Protein AF-A0A8C7Y0L8-F1 (afdb_monomer)

pLDDT: mean 81.18, std 20.24, range [29.64, 98.25]

Foldseek 3Di:
DDDPPLVVVLVVCVVVVVVVVVVVPPDDDPDDPVNVVVCLVPVVPPPPPVNSVVSVVSQVPVCPDHPVNVVVQVVLQVVQLVVVVVVCVVVVWAWDAPVVVVVVPDPADARIATPFWKDFPNATAGGEHERQAEADPVVLVVCVVPHDVVCCVPGNAHEYAHCCYYDPVSQPCVVVRYGYHNDDGPPIGTPDPPPPPPDPDDDDDDD

Structure (mmCIF, N/CA/C/O backbone):
data_AF-A0A8C7Y0L8-F1
#
_entry.id   AF-A0A8C7Y0L8-F1
#
loop_
_atom_site.group_PDB
_atom_site.id
_atom_site.type_symbol
_atom_site.label_atom_id
_atom_site.label_alt_id
_atom_site.label_comp_id
_atom_site.label_asym_id
_atom_site.label_entity_id
_atom_site.label_seq_id
_atom_site.pdbx_PDB_ins_code
_atom_site.Cartn_x
_atom_site.Cartn_y
_atom_site.Cartn_z
_atom_site.occupancy
_atom_site.B_iso_or_equiv
_atom_site.auth_seq_id
_atom_site.auth_comp_id
_atom_site.auth_asym_id
_atom_site.auth_atom_id
_atom_site.pdbx_PDB_model_num
ATOM 1 N N . MET A 1 1 ? -6.341 1.779 -17.890 1.00 29.64 1 MET A N 1
ATOM 2 C CA . MET A 1 1 ? -5.668 1.509 -19.181 1.00 29.64 1 MET A CA 1
ATOM 3 C C . MET A 1 1 ? -4.510 0.559 -18.917 1.00 29.64 1 MET A C 1
ATOM 5 O O . MET A 1 1 ? -3.628 0.921 -18.153 1.00 29.64 1 MET A O 1
ATOM 9 N N . ARG A 1 2 ? -4.530 -0.669 -19.454 1.00 33.09 2 ARG A N 1
ATOM 10 C CA . ARG A 1 2 ? -3.357 -1.556 -19.390 1.00 33.09 2 ARG A CA 1
ATOM 11 C C . ARG A 1 2 ? -2.312 -1.002 -20.349 1.00 33.09 2 ARG A C 1
ATOM 13 O O . ARG A 1 2 ? -2.554 -1.013 -21.552 1.00 33.09 2 ARG A O 1
ATOM 20 N N . CYS A 1 3 ? -1.173 -0.549 -19.846 1.00 36.25 3 CYS A N 1
ATOM 21 C CA . CYS A 1 3 ? 0.006 -0.452 -20.692 1.00 36.25 3 CYS A CA 1
ATOM 22 C C . CYS A 1 3 ? 0.527 -1.881 -20.892 1.00 36.25 3 CYS A C 1
ATOM 24 O O . CYS A 1 3 ? 0.788 -2.572 -19.903 1.00 36.25 3 CYS A O 1
ATOM 26 N N . PRO A 1 4 ? 0.621 -2.376 -22.137 1.00 39.81 4 PRO A N 1
ATOM 27 C CA . PRO A 1 4 ? 1.301 -3.631 -22.413 1.00 39.81 4 PRO A CA 1
ATOM 28 C C . PRO A 1 4 ? 2.712 -3.557 -21.831 1.00 39.81 4 PRO A C 1
ATOM 30 O O . PRO A 1 4 ? 3.354 -2.516 -21.926 1.00 39.81 4 PRO A O 1
ATOM 33 N N . ASN A 1 5 ? 3.169 -4.650 -21.225 1.00 43.53 5 ASN A N 1
ATOM 34 C CA . ASN A 1 5 ? 4.454 -4.773 -20.540 1.00 43.53 5 ASN A CA 1
ATOM 35 C C . ASN A 1 5 ? 5.625 -4.382 -21.476 1.00 43.53 5 ASN A C 1
ATOM 37 O O . ASN A 1 5 ? 6.169 -5.219 -22.199 1.00 43.53 5 ASN A O 1
ATOM 41 N N . SER A 1 6 ? 5.985 -3.094 -21.490 1.00 45.84 6 SER A N 1
ATOM 42 C CA . SER A 1 6 ? 7.044 -2.483 -22.309 1.00 45.84 6 SER A CA 1
ATOM 43 C C . SER A 1 6 ? 8.377 -3.187 -22.078 1.00 45.84 6 SER A C 1
ATOM 45 O O . SER A 1 6 ? 9.089 -3.500 -23.030 1.00 45.84 6 SER A O 1
ATOM 47 N N . ARG A 1 7 ? 8.668 -3.536 -20.819 1.00 46.69 7 ARG A N 1
ATOM 48 C CA . ARG A 1 7 ? 9.880 -4.255 -20.405 1.00 46.69 7 ARG A CA 1
ATOM 49 C C . ARG A 1 7 ? 9.989 -5.651 -21.024 1.00 46.69 7 ARG A C 1
ATOM 51 O O . ARG A 1 7 ? 11.066 -6.014 -21.484 1.00 46.69 7 ARG A O 1
ATOM 58 N N . GLY A 1 8 ? 8.886 -6.400 -21.125 1.00 47.69 8 GLY A N 1
ATOM 59 C CA . GLY A 1 8 ? 8.875 -7.727 -21.761 1.00 47.69 8 GLY A CA 1
ATOM 60 C C . GLY A 1 8 ? 9.218 -7.679 -23.255 1.00 47.69 8 GLY A C 1
ATOM 61 O O . GLY A 1 8 ? 9.974 -8.516 -23.749 1.00 47.69 8 GLY A O 1
ATOM 62 N N . ASN A 1 9 ? 8.738 -6.647 -23.958 1.00 48.41 9 ASN A N 1
ATOM 63 C CA . ASN 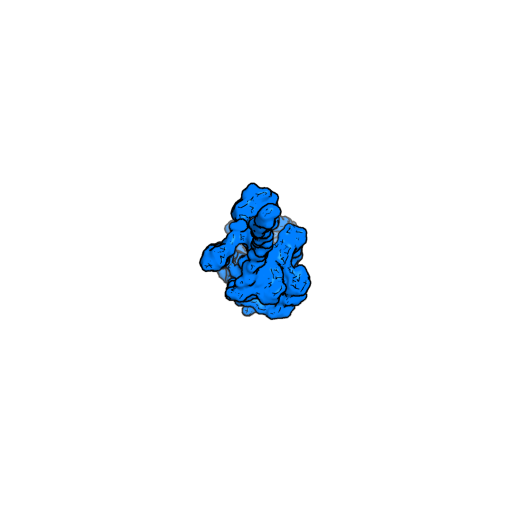A 1 9 ? 9.081 -6.419 -25.362 1.00 48.41 9 ASN A CA 1
ATOM 64 C C . ASN A 1 9 ? 10.515 -5.907 -25.541 1.00 48.41 9 ASN A C 1
ATOM 66 O O . ASN A 1 9 ? 11.166 -6.315 -26.496 1.00 48.41 9 ASN A O 1
ATOM 70 N N . ILE A 1 10 ? 11.036 -5.082 -24.625 1.00 51.75 10 ILE A N 1
ATOM 71 C CA . ILE A 1 10 ? 12.418 -4.575 -24.677 1.00 51.75 10 ILE A CA 1
ATOM 72 C C . ILE A 1 10 ? 13.430 -5.696 -24.428 1.00 51.75 10 ILE A C 1
ATOM 74 O O . ILE A 1 10 ? 14.414 -5.773 -25.154 1.00 51.75 10 ILE A O 1
ATOM 78 N N . THR A 1 11 ? 13.200 -6.602 -23.471 1.00 50.41 11 THR A N 1
ATOM 79 C CA . THR A 1 11 ? 14.100 -7.745 -23.234 1.00 50.41 11 THR A CA 1
ATOM 80 C C . THR A 1 11 ? 14.106 -8.715 -24.417 1.00 50.41 11 THR A C 1
ATOM 82 O O . THR A 1 11 ? 15.175 -9.174 -24.818 1.00 50.41 11 THR A O 1
ATOM 85 N N . LEU A 1 12 ? 12.944 -8.975 -25.030 1.00 48.66 12 LEU A N 1
ATOM 86 C CA . LEU A 1 12 ? 12.848 -9.807 -26.232 1.00 48.66 12 LEU A CA 1
ATOM 87 C C . LEU A 1 12 ? 13.498 -9.128 -27.452 1.00 48.66 12 LEU A C 1
ATOM 89 O O . LEU A 1 12 ? 14.214 -9.789 -28.199 1.00 48.66 12 LEU A O 1
ATOM 93 N N . PHE A 1 13 ? 13.334 -7.808 -27.618 1.00 51.97 13 PHE A N 1
ATOM 94 C CA . PHE A 1 13 ? 14.021 -7.032 -28.659 1.00 51.97 13 PHE A CA 1
ATOM 95 C C . PHE A 1 13 ? 15.533 -6.974 -28.439 1.00 51.97 13 PHE A C 1
ATOM 97 O O . PHE A 1 13 ? 16.289 -7.084 -29.397 1.00 51.97 13 PHE A O 1
ATOM 104 N N . LEU A 1 14 ? 15.985 -6.817 -27.195 1.00 52.06 14 LEU A N 1
ATOM 105 C CA . LEU A 1 14 ? 17.398 -6.763 -26.834 1.00 52.06 14 LEU A CA 1
ATOM 106 C C . LEU A 1 14 ? 18.073 -8.111 -27.092 1.00 52.06 14 LEU A C 1
ATOM 108 O O . LEU A 1 14 ? 19.112 -8.155 -27.746 1.00 52.06 14 LEU A O 1
ATOM 112 N N . HIS A 1 15 ? 17.439 -9.204 -26.661 1.00 52.12 15 HIS A N 1
ATOM 113 C CA . HIS A 1 15 ? 17.919 -10.562 -26.896 1.00 52.12 15 HIS A CA 1
ATOM 114 C C . HIS A 1 15 ? 17.946 -10.894 -28.393 1.00 52.12 15 HIS A C 1
ATOM 116 O O . HIS A 1 15 ? 18.967 -11.337 -28.904 1.00 52.12 15 HIS A O 1
ATOM 122 N N . CYS A 1 16 ? 16.868 -10.601 -29.130 1.00 46.69 16 CYS A N 1
ATOM 123 C CA . CYS A 1 16 ? 16.781 -10.896 -30.561 1.00 46.69 16 CYS A CA 1
ATOM 124 C C . CYS A 1 16 ? 17.752 -10.036 -31.393 1.00 46.69 16 CYS A C 1
ATOM 126 O O . CYS A 1 16 ? 18.401 -10.541 -32.306 1.00 46.69 16 CYS A O 1
ATOM 128 N N . ARG A 1 17 ? 17.932 -8.751 -31.053 1.00 51.16 17 ARG A N 1
ATOM 129 C CA . ARG A 1 17 ? 18.806 -7.847 -31.814 1.00 51.16 17 ARG A CA 1
ATOM 130 C C . ARG A 1 17 ? 20.291 -8.040 -31.503 1.00 51.16 17 ARG A C 1
ATOM 132 O O . ARG A 1 17 ? 21.071 -7.949 -32.442 1.00 51.16 17 ARG A O 1
ATOM 139 N N . LEU A 1 18 ? 20.673 -8.372 -30.263 1.00 51.03 18 LEU A N 1
ATOM 140 C CA . LEU A 1 18 ? 22.048 -8.787 -29.926 1.00 51.03 18 LEU A CA 1
ATOM 141 C C . LEU A 1 18 ? 22.421 -10.112 -30.614 1.00 51.03 18 LEU A C 1
ATOM 143 O O . LEU A 1 18 ? 23.529 -10.247 -31.127 1.00 51.03 18 LEU A O 1
ATOM 147 N N . HIS A 1 19 ? 21.477 -11.055 -30.718 1.00 50.25 19 HIS A N 1
ATOM 148 C CA . HIS A 1 19 ? 21.680 -12.297 -31.472 1.00 50.25 19 HIS A CA 1
ATOM 149 C C . HIS A 1 19 ? 21.818 -12.037 -32.987 1.00 50.25 19 HIS A C 1
ATOM 151 O O . HIS A 1 19 ? 22.642 -12.655 -33.662 1.00 50.25 19 HIS A O 1
ATOM 157 N N . CYS A 1 20 ? 21.055 -11.084 -33.541 1.00 40.75 20 CYS A N 1
ATOM 158 C CA . CYS A 1 20 ? 21.140 -10.713 -34.958 1.00 40.75 20 CYS A CA 1
ATOM 159 C C . CYS A 1 20 ? 22.358 -9.839 -35.314 1.00 40.75 20 CYS A C 1
ATOM 161 O O . CYS A 1 20 ? 22.819 -9.900 -36.455 1.00 40.75 20 CYS A O 1
ATOM 163 N N . THR A 1 21 ? 22.900 -9.034 -34.391 1.00 45.53 21 THR A N 1
ATOM 164 C CA . THR A 1 21 ? 24.167 -8.313 -34.613 1.00 45.53 21 THR A CA 1
ATOM 165 C C . THR A 1 21 ? 25.379 -9.235 -34.462 1.00 45.53 21 THR A C 1
ATOM 167 O O . THR A 1 21 ? 26.317 -9.102 -35.248 1.00 45.53 21 THR A O 1
ATOM 170 N N . GLY A 1 22 ? 25.322 -10.242 -33.579 1.00 41.66 22 GLY A N 1
ATOM 171 C CA . GLY A 1 22 ? 26.310 -11.332 -33.515 1.00 41.66 22 GLY A CA 1
ATOM 172 C C . GLY A 1 22 ? 26.405 -12.147 -34.814 1.00 41.66 22 GLY A C 1
ATOM 173 O O . GLY A 1 22 ? 27.497 -12.496 -35.259 1.00 41.66 22 GLY A O 1
ATOM 174 N N . ALA A 1 23 ? 25.285 -12.337 -35.521 1.00 39.06 23 ALA A N 1
ATOM 175 C CA . ALA A 1 23 ? 25.250 -13.050 -36.802 1.00 39.06 23 ALA A CA 1
ATOM 176 C C . ALA A 1 23 ? 25.959 -12.325 -37.972 1.00 39.06 23 ALA A C 1
ATOM 178 O O . ALA A 1 23 ? 26.179 -12.936 -39.016 1.00 39.06 23 ALA A O 1
ATOM 179 N N . ARG A 1 24 ? 26.348 -11.046 -37.828 1.00 39.12 24 ARG A N 1
ATOM 180 C CA . ARG A 1 24 ? 27.186 -10.336 -38.821 1.00 39.12 24 ARG A CA 1
ATOM 181 C C . ARG A 1 24 ? 28.681 -10.353 -38.493 1.00 39.12 24 ARG A C 1
ATOM 183 O O . ARG A 1 24 ? 29.470 -9.903 -39.318 1.00 39.12 24 ARG A O 1
ATOM 190 N N . TYR A 1 25 ? 29.068 -10.866 -37.324 1.00 41.34 25 TYR A N 1
ATOM 191 C CA . TYR A 1 25 ? 30.448 -10.857 -36.831 1.00 41.34 25 TYR A CA 1
ATOM 192 C C . TYR A 1 25 ? 30.845 -12.187 -36.164 1.00 41.34 25 TYR A C 1
ATOM 194 O O . TYR A 1 25 ? 31.608 -12.200 -35.211 1.00 41.34 25 TYR A O 1
ATOM 202 N N . GLY A 1 26 ? 30.342 -13.321 -36.662 1.00 36.75 26 GLY A N 1
ATOM 203 C CA . GLY A 1 26 ? 30.987 -14.633 -36.503 1.00 36.75 26 GLY A CA 1
ATOM 204 C C . GLY A 1 26 ? 31.350 -15.114 -35.088 1.00 36.75 26 GLY A C 1
ATOM 205 O O . GLY A 1 26 ? 32.278 -15.911 -34.975 1.00 36.75 26 GLY A O 1
ATOM 206 N N . SER A 1 27 ? 30.672 -14.682 -34.020 1.00 36.06 27 SER A N 1
ATOM 207 C CA . SER A 1 27 ? 30.851 -15.274 -32.688 1.00 36.06 27 SER A CA 1
ATOM 208 C C . SER A 1 27 ? 29.536 -15.348 -31.905 1.00 36.06 27 SER A C 1
ATOM 210 O O . SER A 1 27 ? 28.837 -14.354 -31.710 1.00 36.06 27 SER A O 1
ATOM 212 N N . GLU A 1 28 ? 29.182 -16.559 -31.468 1.00 41.00 28 GLU A N 1
ATOM 213 C CA . GLU A 1 28 ? 28.149 -16.793 -30.456 1.00 41.00 28 GLU A CA 1
ATOM 214 C C . GLU A 1 28 ? 28.677 -16.280 -29.112 1.00 41.00 28 GLU A C 1
ATOM 216 O O . GLU A 1 28 ? 29.484 -16.937 -28.457 1.00 41.00 28 GLU A O 1
ATOM 221 N N . TYR A 1 29 ? 28.267 -15.078 -28.710 1.00 47.69 29 TYR A N 1
ATOM 222 C CA . TYR A 1 29 ? 28.567 -14.543 -27.384 1.00 47.69 29 TYR A CA 1
ATOM 223 C C . TYR A 1 29 ? 27.296 -14.614 -26.531 1.00 47.69 29 TYR A C 1
ATOM 225 O O . TYR A 1 29 ? 26.419 -13.755 -26.634 1.00 47.69 29 TYR A O 1
ATOM 233 N N . GLU A 1 30 ? 27.173 -15.649 -25.693 1.00 56.19 30 GLU A N 1
ATOM 234 C CA . GLU A 1 30 ? 26.147 -15.682 -24.646 1.00 56.19 30 GLU A CA 1
ATOM 235 C C . GLU A 1 30 ? 26.441 -14.569 -23.629 1.00 56.19 30 GLU A C 1
ATOM 237 O O . GLU A 1 30 ? 27.341 -14.664 -22.792 1.00 56.19 30 GLU A O 1
ATOM 242 N N . VAL A 1 31 ? 25.686 -13.472 -23.704 1.00 66.06 31 VAL A N 1
ATOM 243 C CA . VAL A 1 31 ? 25.788 -12.385 -22.726 1.00 66.06 31 VAL A CA 1
ATOM 244 C C . VAL A 1 31 ? 25.092 -12.820 -21.438 1.00 66.06 31 VAL A C 1
ATOM 246 O O . VAL A 1 31 ? 23.893 -13.099 -21.418 1.00 66.06 31 VAL A O 1
ATOM 249 N N . SER A 1 32 ? 25.838 -12.861 -20.335 1.00 79.00 32 SER A N 1
ATOM 250 C CA . SER A 1 32 ? 25.299 -13.282 -19.042 1.00 79.00 32 SER A CA 1
ATOM 251 C C . SER A 1 32 ? 24.239 -12.303 -18.504 1.00 79.00 32 SER A C 1
ATOM 253 O O . SER A 1 32 ? 24.303 -11.089 -18.721 1.00 79.00 32 SER A O 1
ATOM 255 N N . LYS A 1 33 ? 23.261 -12.817 -17.740 1.00 75.69 33 LYS A N 1
ATOM 256 C CA . LYS A 1 33 ? 22.182 -12.010 -17.125 1.00 75.69 33 LYS A CA 1
ATOM 257 C C . LYS A 1 33 ? 22.681 -10.784 -16.333 1.00 75.69 33 LYS A C 1
ATOM 259 O O . LYS A 1 33 ? 22.061 -9.728 -16.459 1.00 75.69 33 LYS A O 1
ATOM 264 N N . PRO A 1 34 ? 23.767 -10.861 -15.536 1.00 84.19 34 PRO A N 1
ATOM 265 C CA . PRO A 1 34 ? 24.294 -9.691 -14.830 1.00 84.19 34 PRO A CA 1
ATOM 266 C C . PRO A 1 34 ? 24.795 -8.596 -15.776 1.00 84.19 34 PRO A C 1
ATOM 268 O O . PRO A 1 34 ? 24.532 -7.419 -15.538 1.00 84.19 34 PRO A O 1
ATOM 271 N N . VAL A 1 35 ? 25.463 -8.980 -16.868 1.00 80.31 35 VAL A N 1
ATOM 272 C CA . VAL A 1 35 ? 25.965 -8.041 -17.880 1.00 80.31 35 VAL A CA 1
ATOM 273 C C . VAL A 1 35 ? 24.799 -7.362 -18.596 1.00 80.31 35 VAL A C 1
ATOM 275 O O . VAL A 1 35 ? 24.794 -6.140 -18.729 1.00 80.31 35 VAL A O 1
ATOM 278 N N . LEU A 1 36 ? 23.758 -8.122 -18.952 1.00 78.81 36 LEU A N 1
ATOM 279 C CA . LEU A 1 36 ? 22.525 -7.567 -19.522 1.00 78.81 36 LEU A CA 1
ATOM 280 C C . LEU A 1 36 ? 21.848 -6.570 -18.573 1.00 78.81 36 LEU A C 1
ATOM 282 O O . LEU A 1 36 ? 21.473 -5.479 -18.994 1.00 78.81 36 LEU A O 1
ATOM 286 N N . ASN A 1 37 ? 21.731 -6.901 -17.285 1.00 79.94 37 ASN A N 1
ATOM 287 C CA . ASN A 1 37 ? 21.166 -5.988 -16.291 1.00 79.94 37 ASN A CA 1
ATOM 288 C C . ASN A 1 37 ? 21.998 -4.708 -16.137 1.00 79.94 37 ASN A C 1
ATOM 290 O O . ASN A 1 37 ? 21.427 -3.637 -15.945 1.00 79.94 37 ASN A O 1
ATOM 294 N N . SER A 1 38 ? 23.327 -4.801 -16.235 1.00 84.50 38 SER A N 1
ATOM 295 C CA . SER A 1 38 ? 24.206 -3.628 -16.223 1.00 84.50 38 SER A CA 1
ATOM 296 C C . SER A 1 38 ? 23.977 -2.736 -17.444 1.00 84.50 38 SER A C 1
ATOM 298 O O . SER A 1 38 ? 23.822 -1.533 -17.284 1.00 84.50 38 SER A O 1
ATOM 300 N N . MET A 1 39 ? 23.887 -3.315 -18.645 1.00 83.69 39 MET A N 1
ATOM 301 C CA . MET A 1 39 ? 23.616 -2.582 -19.892 1.00 83.69 39 MET A CA 1
ATOM 302 C C . MET A 1 39 ? 22.209 -1.966 -19.939 1.00 83.69 39 MET A C 1
ATOM 304 O O . MET A 1 39 ? 22.008 -0.917 -20.538 1.00 83.69 39 MET A O 1
ATOM 308 N N . LEU A 1 40 ? 21.216 -2.599 -19.309 1.00 81.44 40 LEU A N 1
ATOM 309 C CA . LEU A 1 40 ? 19.869 -2.032 -19.176 1.00 81.44 40 LEU A CA 1
ATOM 310 C C . LEU A 1 40 ? 19.834 -0.840 -18.211 1.00 81.44 40 LEU A C 1
ATOM 312 O O . LEU A 1 40 ? 19.075 0.101 -18.433 1.00 81.44 40 LEU A O 1
ATOM 316 N N . LYS A 1 41 ? 20.643 -0.886 -17.144 1.00 83.44 41 LYS A N 1
ATOM 317 C CA . LYS A 1 41 ? 20.799 0.226 -16.195 1.00 83.44 41 LYS A CA 1
ATOM 318 C C . LYS A 1 41 ? 21.593 1.381 -16.799 1.00 83.44 41 LYS A C 1
ATOM 320 O O . LYS A 1 41 ? 21.237 2.532 -16.577 1.00 83.44 41 LYS A O 1
ATOM 325 N N . ASP A 1 42 ? 22.632 1.064 -17.563 1.00 87.06 42 ASP A N 1
ATOM 326 C CA . ASP A 1 42 ? 23.468 2.027 -18.268 1.00 87.06 42 ASP A CA 1
ATOM 327 C C . ASP A 1 42 ? 23.575 1.659 -19.760 1.00 87.06 42 ASP A C 1
ATOM 329 O O . ASP A 1 42 ? 24.468 0.901 -20.162 1.00 87.06 42 ASP A O 1
ATOM 333 N N . PRO A 1 43 ? 22.674 2.204 -20.604 1.00 87.19 43 PRO A N 1
ATOM 334 C CA . PRO A 1 43 ? 22.680 1.950 -22.042 1.00 87.19 43 PRO A CA 1
ATOM 335 C C . PRO A 1 43 ? 23.959 2.399 -22.759 1.00 87.19 43 PRO A C 1
ATOM 337 O O . PRO A 1 43 ? 24.179 1.969 -23.889 1.00 87.19 43 PRO A O 1
ATOM 340 N N . SER A 1 44 ? 24.812 3.231 -22.142 1.00 88.19 44 SER A N 1
ATOM 341 C CA . SER A 1 44 ? 26.090 3.645 -22.743 1.00 88.19 44 SER A CA 1
ATOM 342 C C . SER A 1 44 ? 27.086 2.488 -22.885 1.00 88.19 44 SER A C 1
ATOM 344 O O . SER A 1 44 ? 27.975 2.536 -23.734 1.00 88.19 44 SER A O 1
ATOM 346 N N . LEU A 1 45 ? 26.893 1.411 -22.116 1.00 88.06 45 LEU A N 1
ATOM 347 C CA . LEU A 1 45 ? 27.704 0.194 -22.161 1.00 88.06 45 LEU A CA 1
ATOM 348 C C . LEU A 1 45 ? 27.412 -0.685 -23.389 1.00 88.06 45 LEU A C 1
ATOM 350 O O . LEU A 1 45 ? 28.085 -1.695 -23.596 1.00 88.06 45 LEU A O 1
ATOM 354 N N . ILE A 1 46 ? 26.396 -0.347 -24.189 1.00 86.94 46 ILE A N 1
ATOM 355 C CA . ILE A 1 46 ? 25.971 -1.130 -25.352 1.00 86.94 46 ILE A CA 1
ATOM 356 C C . ILE A 1 46 ? 26.771 -0.686 -26.587 1.00 86.94 46 ILE A C 1
ATOM 358 O O . ILE A 1 46 ? 26.640 0.465 -27.005 1.00 86.94 46 ILE A O 1
ATOM 362 N N . PRO A 1 47 ? 27.543 -1.586 -27.231 1.00 85.12 47 PRO A N 1
ATOM 363 C CA . PRO A 1 47 ? 28.366 -1.222 -28.389 1.00 85.12 47 PRO A CA 1
ATOM 364 C C . PRO A 1 47 ? 27.562 -0.730 -29.603 1.00 85.12 47 PRO A C 1
ATOM 366 O O . PRO A 1 47 ? 28.009 0.148 -30.341 1.00 85.12 47 PRO A O 1
ATOM 369 N N . ASP A 1 48 ? 26.369 -1.289 -29.825 1.00 86.19 48 ASP A N 1
ATOM 370 C CA . ASP A 1 48 ? 25.453 -0.831 -30.872 1.00 86.19 48 ASP A CA 1
ATOM 371 C C . ASP A 1 48 ? 24.782 0.481 -30.439 1.00 86.19 48 ASP A C 1
ATOM 373 O O . ASP A 1 48 ? 23.836 0.485 -29.651 1.00 86.19 48 ASP A O 1
ATOM 377 N N . GLN A 1 49 ? 25.248 1.601 -30.997 1.00 86.19 49 GLN A N 1
ATOM 378 C CA . GLN A 1 49 ? 24.740 2.939 -30.674 1.00 86.19 49 GLN A CA 1
ATOM 379 C C . GLN A 1 49 ? 23.250 3.126 -30.999 1.00 86.19 49 GLN A C 1
ATOM 381 O O . GLN A 1 49 ? 22.556 3.879 -30.312 1.00 86.19 49 GLN A O 1
ATOM 386 N N . VAL A 1 50 ? 22.730 2.451 -32.031 1.00 86.25 50 VAL A N 1
ATOM 387 C CA . VAL A 1 50 ? 21.303 2.525 -32.382 1.00 86.25 50 VAL A CA 1
ATOM 388 C C . VAL A 1 50 ? 20.482 1.803 -31.319 1.00 86.25 50 VAL A C 1
ATOM 390 O O . VAL A 1 50 ? 19.432 2.290 -30.899 1.00 86.25 50 VAL A O 1
ATOM 393 N N . LEU A 1 51 ? 20.962 0.649 -30.860 1.00 83.25 51 LEU A N 1
ATOM 394 C CA . LEU A 1 51 ? 20.334 -0.111 -29.786 1.00 83.25 51 LEU A CA 1
ATOM 395 C C . LEU A 1 51 ? 20.422 0.614 -28.439 1.00 83.25 51 LEU A C 1
ATOM 397 O O . LEU A 1 51 ? 19.399 0.735 -27.767 1.00 83.25 51 LEU A O 1
ATOM 401 N N . ALA A 1 52 ? 21.588 1.161 -28.092 1.00 86.88 52 ALA A N 1
ATOM 402 C CA . ALA A 1 52 ? 21.798 1.993 -26.909 1.00 86.88 52 ALA A CA 1
ATOM 403 C C . ALA A 1 52 ? 20.789 3.149 -26.856 1.00 86.88 52 ALA A C 1
ATOM 405 O O . ALA A 1 52 ? 20.080 3.329 -25.863 1.00 86.88 52 ALA A O 1
ATOM 406 N N . LYS A 1 53 ? 20.652 3.883 -27.971 1.00 87.12 53 LYS A N 1
ATOM 407 C CA . LYS A 1 53 ? 19.696 4.988 -28.099 1.00 87.12 53 LYS A CA 1
ATOM 408 C C . LYS A 1 53 ? 18.251 4.517 -27.948 1.00 87.12 53 LYS A C 1
ATOM 410 O O . LYS A 1 53 ? 17.479 5.176 -27.258 1.00 87.12 53 LYS A O 1
ATOM 415 N N . ASN A 1 54 ? 17.883 3.395 -28.564 1.00 84.50 54 ASN A N 1
ATOM 416 C CA . ASN A 1 54 ? 16.528 2.854 -28.460 1.00 84.50 54 ASN A CA 1
ATOM 417 C C . ASN A 1 54 ? 16.184 2.457 -27.022 1.00 84.50 54 ASN A C 1
ATOM 419 O O . ASN A 1 54 ? 15.114 2.819 -26.547 1.00 84.50 54 ASN A O 1
ATOM 423 N N . ILE A 1 55 ? 17.084 1.769 -26.315 1.00 85.44 55 ILE A N 1
ATOM 424 C CA . ILE A 1 55 ? 16.854 1.386 -24.915 1.00 85.44 55 ILE A CA 1
ATOM 425 C C . ILE A 1 55 ? 16.752 2.620 -24.034 1.00 85.44 55 ILE A C 1
ATOM 427 O O . ILE A 1 55 ? 15.816 2.718 -23.251 1.00 85.44 55 ILE A O 1
ATOM 431 N N . TYR A 1 56 ? 17.661 3.583 -24.196 1.00 87.94 56 TYR A N 1
ATOM 432 C CA . TYR A 1 56 ? 17.592 4.840 -23.462 1.00 87.94 56 TYR A CA 1
ATOM 433 C C . TYR A 1 56 ? 16.240 5.540 -23.671 1.00 87.94 56 TYR A C 1
ATOM 435 O O . TYR A 1 56 ? 15.580 5.898 -22.698 1.00 87.94 56 TYR A O 1
ATOM 443 N N . GLN A 1 57 ? 15.783 5.657 -24.925 1.00 86.44 57 GLN A N 1
ATOM 444 C CA . GLN A 1 57 ? 14.472 6.228 -25.250 1.00 86.44 57 GLN A CA 1
ATOM 445 C C . GLN A 1 57 ? 13.318 5.419 -24.650 1.00 86.44 57 GLN A C 1
ATOM 447 O O . GLN A 1 57 ? 12.368 6.007 -24.147 1.00 86.44 57 GLN A O 1
ATOM 452 N N . CYS A 1 58 ? 13.386 4.090 -24.661 1.00 85.25 58 CYS A N 1
ATOM 453 C CA . CYS A 1 58 ? 12.384 3.261 -24.005 1.00 85.25 58 CYS A CA 1
ATOM 454 C C . CYS A 1 58 ? 12.352 3.494 -22.490 1.00 85.25 58 CYS A C 1
ATOM 456 O O . CYS A 1 58 ? 11.269 3.640 -21.944 1.00 85.25 58 CYS A O 1
ATOM 458 N N . THR A 1 59 ? 13.505 3.575 -21.822 1.00 85.56 59 THR A N 1
ATOM 459 C CA . THR A 1 59 ? 13.591 3.775 -20.368 1.00 85.56 59 THR A CA 1
ATOM 460 C C . THR A 1 59 ? 13.030 5.128 -19.937 1.00 85.56 59 THR A C 1
ATOM 462 O O . THR A 1 59 ? 12.274 5.186 -18.970 1.00 85.56 59 THR A O 1
ATOM 465 N N . ILE A 1 60 ? 13.372 6.215 -20.641 1.00 85.31 60 ILE A N 1
ATOM 466 C CA . ILE A 1 60 ? 12.893 7.561 -20.278 1.00 85.31 60 ILE A CA 1
ATOM 467 C C . ILE A 1 60 ? 11.414 7.776 -20.617 1.00 85.31 60 ILE A C 1
ATOM 469 O O . ILE A 1 60 ? 10.751 8.559 -19.945 1.00 85.31 60 ILE A O 1
ATOM 473 N N . ASN A 1 61 ? 10.898 7.089 -21.643 1.00 84.25 61 ASN A N 1
ATOM 474 C CA . ASN A 1 61 ? 9.503 7.201 -22.072 1.00 84.25 61 ASN A CA 1
ATOM 475 C C . ASN A 1 61 ? 8.602 6.106 -21.469 1.00 84.25 61 ASN A C 1
ATOM 477 O O . ASN A 1 61 ? 7.410 6.067 -21.775 1.00 84.25 61 ASN A O 1
ATOM 481 N N . ASP A 1 62 ? 9.138 5.202 -20.639 1.00 83.25 62 ASP A N 1
ATOM 482 C CA . ASP A 1 62 ? 8.339 4.178 -19.966 1.00 83.25 62 ASP A CA 1
ATOM 483 C C . ASP A 1 62 ? 7.443 4.839 -18.914 1.00 83.25 62 ASP A C 1
ATOM 485 O O . ASP A 1 62 ? 7.875 5.204 -17.820 1.00 83.25 62 ASP A O 1
ATOM 489 N N . CYS A 1 63 ? 6.166 4.978 -19.259 1.00 82.19 63 CYS A N 1
ATOM 490 C CA . CYS A 1 63 ? 5.156 5.627 -18.434 1.00 82.19 63 CYS A CA 1
ATOM 491 C C . CYS A 1 63 ? 4.683 4.784 -17.239 1.00 82.19 63 CYS A C 1
ATOM 493 O O . CYS A 1 63 ? 3.868 5.260 -16.452 1.00 82.19 63 CYS A O 1
ATOM 495 N N . CYS A 1 64 ? 5.152 3.543 -17.094 1.00 78.31 64 CYS A N 1
ATOM 496 C CA . CYS A 1 64 ? 4.681 2.626 -16.057 1.00 78.31 64 CYS A CA 1
ATOM 497 C C . CYS A 1 64 ? 5.774 2.212 -15.083 1.00 78.31 64 CYS A C 1
ATOM 499 O O . CYS A 1 64 ? 5.508 2.124 -13.884 1.00 78.31 64 CYS A O 1
ATOM 501 N N . TYR A 1 65 ? 6.968 1.940 -15.600 1.00 78.31 65 TYR A N 1
ATOM 502 C CA . TYR A 1 65 ? 8.088 1.380 -14.850 1.00 78.31 65 TYR A CA 1
ATOM 503 C C 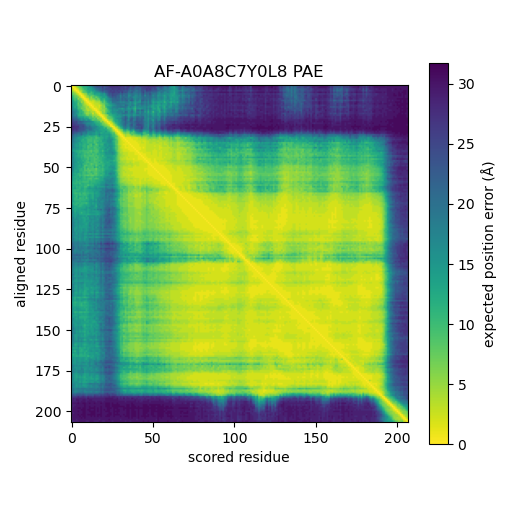. TYR A 1 65 ? 9.406 2.104 -15.171 1.00 78.31 65 TYR A C 1
ATOM 505 O O . TYR A 1 65 ? 10.485 1.542 -15.001 1.00 78.31 65 TYR A O 1
ATOM 513 N N . GLY A 1 66 ? 9.359 3.317 -15.719 1.00 84.12 66 GLY A N 1
ATOM 514 C CA . GLY A 1 66 ? 10.557 4.138 -15.886 1.00 84.12 66 GLY A CA 1
ATOM 515 C C . GLY A 1 66 ? 11.068 4.667 -14.536 1.00 84.12 66 GLY A C 1
ATOM 516 O O . GLY A 1 66 ? 10.254 4.900 -13.643 1.00 84.12 66 GLY A O 1
ATOM 517 N N . PRO A 1 67 ? 12.377 4.949 -14.379 1.00 86.50 67 PRO A N 1
ATOM 518 C CA . PRO A 1 67 ? 12.929 5.508 -13.139 1.00 86.50 67 PRO A CA 1
ATOM 519 C C . PRO A 1 67 ? 12.221 6.789 -12.679 1.00 86.50 67 PRO A C 1
ATOM 521 O O . PRO A 1 67 ? 11.961 6.962 -11.495 1.00 86.50 67 PRO A O 1
ATOM 524 N N . LEU A 1 68 ? 11.850 7.664 -13.621 1.00 87.44 68 LEU A N 1
ATOM 525 C CA . LEU A 1 68 ? 11.092 8.881 -13.322 1.00 87.44 68 LEU A CA 1
ATOM 526 C C . LEU A 1 68 ? 9.704 8.561 -12.752 1.00 87.44 68 LEU A C 1
ATOM 528 O O . LEU A 1 68 ? 9.270 9.190 -11.792 1.00 87.44 68 LEU A O 1
ATOM 532 N N . VAL A 1 69 ? 9.015 7.577 -13.331 1.00 87.81 69 VAL A N 1
ATOM 533 C CA . VAL A 1 69 ? 7.694 7.139 -12.867 1.00 87.81 69 VAL A CA 1
ATOM 534 C C . VAL A 1 69 ? 7.793 6.512 -11.483 1.00 87.81 69 VAL A C 1
ATOM 536 O O . VAL A 1 69 ? 6.939 6.779 -10.643 1.00 87.81 69 VAL A O 1
ATOM 539 N N . ASP A 1 70 ? 8.841 5.734 -11.220 1.00 88.44 70 ASP A N 1
ATOM 540 C CA . ASP A 1 70 ? 9.097 5.162 -9.899 1.00 88.44 70 ASP A CA 1
ATOM 541 C C . ASP A 1 70 ? 9.354 6.268 -8.858 1.00 88.44 70 ASP A C 1
ATOM 543 O O . ASP A 1 70 ? 8.766 6.230 -7.777 1.00 88.44 70 ASP A O 1
ATOM 547 N N . CYS A 1 71 ? 10.130 7.307 -9.198 1.00 92.88 71 CYS A N 1
ATOM 548 C CA . CYS A 1 71 ? 10.309 8.483 -8.337 1.00 92.88 71 CYS A CA 1
ATOM 549 C C . CYS A 1 71 ? 8.988 9.213 -8.058 1.00 92.88 71 CYS A C 1
ATOM 551 O O . CYS A 1 71 ? 8.726 9.586 -6.918 1.00 92.88 71 CYS A O 1
ATOM 553 N N . ILE A 1 72 ? 8.147 9.401 -9.081 1.00 92.62 72 ILE A N 1
ATOM 554 C CA . ILE A 1 72 ? 6.832 10.040 -8.929 1.00 92.62 72 ILE A CA 1
ATOM 555 C C . ILE A 1 72 ? 5.934 9.202 -8.015 1.00 92.62 72 ILE A C 1
ATOM 557 O O . ILE A 1 72 ? 5.347 9.739 -7.082 1.00 92.62 72 ILE A O 1
ATOM 561 N N . LYS A 1 73 ? 5.848 7.885 -8.241 1.00 91.50 73 LYS A N 1
ATOM 562 C CA . LYS A 1 73 ? 5.058 6.977 -7.396 1.00 91.50 73 LYS A CA 1
ATOM 563 C C . LYS A 1 73 ? 5.523 7.001 -5.947 1.00 91.50 73 LYS A C 1
ATOM 565 O O . LYS A 1 73 ? 4.682 7.012 -5.057 1.00 91.50 73 LYS A O 1
ATOM 570 N N . HIS A 1 74 ? 6.834 7.018 -5.719 1.00 93.44 74 HIS A N 1
ATOM 571 C CA . HIS A 1 74 ? 7.387 7.109 -4.374 1.00 93.44 74 HIS A CA 1
ATOM 572 C C . HIS A 1 74 ? 7.003 8.433 -3.703 1.00 93.44 74 HIS A C 1
ATOM 574 O O . HIS A 1 74 ? 6.454 8.408 -2.609 1.00 93.44 74 HIS A O 1
ATOM 580 N N . ALA A 1 75 ? 7.181 9.569 -4.387 1.00 96.38 75 ALA A N 1
ATOM 581 C CA . ALA A 1 75 ? 6.801 10.879 -3.856 1.00 96.38 75 ALA A CA 1
ATOM 582 C C . ALA A 1 75 ? 5.299 10.973 -3.524 1.00 96.38 75 ALA A C 1
ATOM 584 O O . ALA A 1 75 ? 4.929 11.483 -2.471 1.00 96.38 75 ALA A O 1
ATOM 585 N N . ILE A 1 76 ? 4.440 10.437 -4.397 1.00 95.81 76 ILE A N 1
ATOM 586 C CA . ILE A 1 76 ? 2.991 10.377 -4.166 1.00 95.81 76 ILE A CA 1
ATOM 587 C C . ILE A 1 76 ? 2.658 9.457 -2.979 1.00 95.81 76 ILE A C 1
ATOM 589 O O . ILE A 1 76 ? 1.752 9.767 -2.206 1.00 95.81 76 ILE A O 1
ATOM 593 N N . GLY A 1 77 ? 3.369 8.335 -2.826 1.00 95.94 77 GLY A N 1
ATOM 594 C CA . GLY A 1 77 ? 3.232 7.434 -1.678 1.00 95.94 77 GLY A CA 1
ATOM 595 C C . GLY A 1 77 ? 3.497 8.149 -0.356 1.00 95.94 77 GLY A C 1
ATOM 596 O O . GLY A 1 77 ? 2.618 8.185 0.504 1.00 95.94 77 GLY A O 1
ATOM 597 N N . GLU A 1 78 ? 4.649 8.814 -0.258 1.00 95.56 78 GLU A N 1
ATOM 598 C CA . GLU A 1 78 ? 5.044 9.603 0.916 1.00 95.56 78 GLU A CA 1
ATOM 599 C C . GLU A 1 78 ? 4.013 10.692 1.254 1.00 95.56 78 GLU A C 1
ATOM 601 O O . GLU A 1 78 ? 3.653 10.879 2.418 1.00 95.56 78 GLU A O 1
ATOM 606 N N . GLU A 1 79 ? 3.483 11.393 0.244 1.00 97.12 79 GLU A N 1
ATOM 607 C CA . GLU A 1 79 ? 2.451 12.419 0.438 1.00 97.12 79 GLU A CA 1
ATOM 608 C C . GLU A 1 79 ? 1.173 11.840 1.067 1.00 97.12 79 GLU A C 1
ATOM 610 O O . GLU A 1 79 ? 0.600 12.432 1.985 1.00 97.12 79 GLU A O 1
ATOM 615 N N . HIS A 1 80 ? 0.741 10.654 0.630 1.00 97.38 80 HIS A N 1
ATOM 616 C CA . HIS A 1 80 ? -0.453 10.005 1.173 1.00 97.38 80 HIS A CA 1
ATOM 617 C C . HIS A 1 80 ? -0.240 9.429 2.572 1.00 97.38 80 HIS A C 1
ATOM 619 O O . HIS A 1 80 ? -1.174 9.405 3.375 1.00 97.38 80 HIS A O 1
ATOM 625 N N . GLU A 1 81 ? 0.975 9.005 2.909 1.00 96.12 81 GLU A N 1
ATOM 626 C CA . GLU A 1 81 ? 1.299 8.646 4.287 1.00 96.12 81 GLU A CA 1
ATOM 627 C C . GLU A 1 81 ? 1.301 9.868 5.213 1.00 96.12 81 GLU A C 1
ATOM 629 O O . GLU A 1 81 ? 0.791 9.791 6.333 1.00 96.12 81 GLU A O 1
ATOM 634 N N . VAL A 1 82 ? 1.827 11.014 4.761 1.00 96.88 82 VAL A N 1
ATOM 635 C CA . VAL A 1 82 ? 1.723 12.282 5.505 1.00 96.88 82 VAL A CA 1
ATOM 636 C C . VAL A 1 82 ? 0.253 12.642 5.719 1.00 96.88 82 VAL A C 1
ATOM 638 O O . VAL A 1 82 ? -0.151 12.893 6.856 1.00 96.88 82 VAL A O 1
ATOM 641 N N . LEU A 1 83 ? -0.565 12.569 4.665 1.00 97.31 83 LEU A N 1
ATOM 642 C CA . LEU A 1 83 ? -2.006 12.801 4.744 1.00 97.31 83 LEU A CA 1
ATOM 643 C C . LEU A 1 83 ? -2.689 11.859 5.747 1.00 97.31 83 LEU A C 1
ATOM 645 O O . LEU A 1 83 ? -3.527 12.305 6.532 1.00 97.31 83 LEU A O 1
ATOM 649 N N . LEU A 1 84 ? -2.343 10.568 5.748 1.00 97.62 84 LEU A N 1
ATOM 650 C CA . LEU A 1 84 ? -2.871 9.597 6.708 1.00 97.62 84 LEU A CA 1
ATOM 651 C C . LEU A 1 84 ? -2.527 9.998 8.147 1.00 97.62 84 LEU A C 1
ATOM 653 O O . LEU A 1 84 ? -3.412 10.029 9.005 1.00 97.62 84 LEU A O 1
ATOM 657 N N . ARG A 1 85 ? -1.263 10.349 8.410 1.00 97.00 85 ARG A N 1
ATOM 658 C CA . ARG A 1 85 ? -0.807 10.789 9.738 1.00 97.00 85 ARG A CA 1
ATOM 659 C C . ARG A 1 85 ? -1.554 12.035 10.201 1.00 97.00 85 ARG A C 1
ATOM 661 O O . ARG A 1 85 ? -1.928 12.116 11.369 1.00 97.00 85 ARG A O 1
ATOM 668 N N . ASP A 1 86 ? -1.797 12.988 9.310 1.00 97.31 86 ASP A N 1
ATOM 669 C CA . ASP A 1 86 ? -2.520 14.211 9.656 1.00 97.31 86 ASP A CA 1
ATOM 670 C C . ASP A 1 86 ? -4.000 13.935 9.941 1.00 97.31 86 ASP A C 1
ATOM 672 O O . ASP A 1 86 ? -4.512 14.390 10.963 1.00 97.31 86 ASP A O 1
ATOM 676 N N . LYS A 1 87 ? -4.655 13.065 9.161 1.00 96.81 87 LYS A N 1
ATOM 677 C CA . LYS A 1 87 ? -6.030 12.617 9.450 1.00 96.81 87 LYS A CA 1
ATOM 678 C C . LYS A 1 87 ? -6.153 11.886 10.786 1.00 96.81 87 LYS A C 1
ATOM 680 O O . LYS A 1 87 ? -7.131 12.084 11.504 1.00 96.81 87 LYS A O 1
ATOM 685 N N . LEU A 1 88 ? -5.169 11.065 11.151 1.00 96.31 88 LEU A N 1
ATOM 686 C CA . LEU A 1 88 ? -5.139 10.401 12.459 1.00 96.31 88 LEU A CA 1
ATOM 687 C C . LEU A 1 88 ? -5.022 11.418 13.604 1.00 96.31 88 LEU A C 1
ATOM 689 O O . LEU A 1 88 ? -5.766 11.320 14.583 1.00 96.31 88 LEU A O 1
ATOM 693 N N . LYS A 1 89 ? -4.152 12.429 13.462 1.00 96.00 89 LYS A N 1
ATOM 694 C CA . LYS A 1 89 ? -4.000 13.517 14.447 1.00 96.00 89 LYS A CA 1
ATOM 695 C C . LYS A 1 89 ? -5.265 14.361 14.574 1.00 96.00 89 LYS A C 1
ATOM 697 O O . LYS A 1 89 ? -5.681 14.648 15.690 1.00 96.00 89 LYS A O 1
ATOM 702 N N . GLU A 1 90 ? -5.906 14.719 13.461 1.00 95.88 90 GLU A N 1
ATOM 703 C CA . GLU A 1 90 ? -7.179 15.460 13.451 1.00 95.88 90 GLU A CA 1
ATOM 704 C C . GLU A 1 90 ? -8.281 14.727 14.231 1.00 95.88 90 GLU A C 1
ATOM 706 O O . GLU A 1 90 ? -9.146 15.355 14.841 1.00 95.88 90 GLU A O 1
ATOM 711 N N . ARG A 1 91 ? -8.242 13.389 14.239 1.00 92.75 91 ARG A N 1
ATOM 712 C CA . ARG A 1 91 ? -9.163 12.534 15.002 1.00 92.75 91 ARG A CA 1
ATOM 713 C C . ARG A 1 91 ? -8.675 12.191 16.413 1.00 92.75 91 ARG A C 1
ATOM 715 O O . ARG A 1 91 ? -9.369 11.457 17.108 1.00 92.75 91 ARG A O 1
ATOM 722 N N . ASN A 1 92 ? -7.536 12.733 16.851 1.00 94.06 92 ASN A N 1
ATOM 723 C CA . ASN A 1 92 ? -6.892 12.432 18.135 1.00 94.06 92 ASN A CA 1
ATOM 724 C C . ASN A 1 92 ? -6.648 10.928 18.360 1.00 94.06 92 ASN A C 1
ATOM 726 O O . ASN A 1 92 ? -6.793 10.425 19.474 1.00 94.06 92 ASN A O 1
ATOM 730 N N . LEU A 1 93 ? -6.297 10.197 17.300 1.00 94.75 93 LEU A N 1
ATOM 731 C CA . LEU A 1 93 ? -5.941 8.783 17.392 1.00 94.75 93 LEU A CA 1
ATOM 732 C C . LEU A 1 93 ? -4.447 8.647 17.685 1.00 94.75 93 LEU A C 1
ATOM 734 O O . LEU A 1 93 ? -3.627 9.277 17.019 1.00 94.75 93 LEU A O 1
ATOM 738 N N . SER A 1 94 ? -4.099 7.824 18.676 1.00 94.44 94 SER A N 1
ATOM 739 C CA . SER A 1 94 ? -2.702 7.568 19.037 1.00 94.44 94 SER A CA 1
ATOM 740 C C . SER A 1 94 ? -2.117 6.433 18.201 1.00 94.44 94 SER A C 1
ATOM 742 O O . SER A 1 94 ? -2.762 5.394 18.018 1.00 94.44 94 SER A O 1
ATOM 744 N N . PHE A 1 95 ? -0.908 6.630 17.673 1.00 95.88 95 PHE A N 1
ATOM 745 C CA . PHE A 1 95 ? -0.296 5.700 16.730 1.00 95.88 95 PHE A CA 1
ATOM 746 C C . PHE A 1 95 ? 1.239 5.713 16.728 1.00 95.88 95 PHE A C 1
ATOM 748 O O . PHE A 1 95 ? 1.900 6.701 17.067 1.00 95.88 95 PHE A O 1
ATOM 755 N N . LEU A 1 96 ? 1.799 4.604 16.249 1.00 94.62 96 LEU A N 1
ATOM 756 C CA . LEU A 1 96 ? 3.202 4.426 15.902 1.00 94.62 96 LEU A CA 1
ATOM 757 C C . LEU A 1 96 ? 3.348 4.432 14.379 1.00 9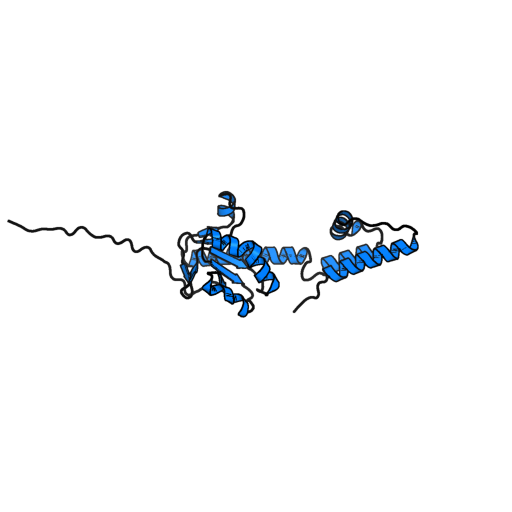4.62 96 LEU A C 1
ATOM 759 O O . LEU A 1 96 ? 2.621 3.726 13.684 1.00 94.62 96 LEU A O 1
ATOM 763 N N . ASP A 1 97 ? 4.285 5.234 13.879 1.00 92.94 97 ASP A N 1
ATOM 764 C CA . ASP A 1 97 ? 4.665 5.257 12.467 1.00 92.94 97 ASP A CA 1
ATOM 765 C C . ASP A 1 97 ? 5.743 4.209 12.150 1.00 92.94 97 ASP A C 1
ATOM 767 O O . ASP A 1 97 ? 6.416 3.675 13.041 1.00 92.94 97 ASP A O 1
ATOM 771 N N . GLU A 1 98 ? 5.925 3.937 10.860 1.00 88.50 98 GLU A N 1
ATOM 772 C CA . GLU A 1 98 ? 6.896 2.965 10.359 1.00 88.50 98 GLU A CA 1
ATOM 773 C C . GLU A 1 98 ? 8.330 3.205 10.879 1.00 88.50 98 GLU A C 1
ATOM 775 O O . GLU A 1 98 ? 9.027 2.262 11.262 1.00 88.50 98 GLU A O 1
ATOM 780 N N . ASN A 1 99 ? 8.771 4.465 10.973 1.00 88.12 99 ASN A N 1
ATOM 781 C CA . ASN A 1 99 ? 10.119 4.819 11.436 1.00 88.12 99 ASN A CA 1
ATOM 782 C C . ASN A 1 99 ? 10.364 4.381 12.886 1.00 88.12 99 ASN A C 1
ATOM 784 O O . ASN A 1 99 ? 11.428 3.836 13.216 1.00 88.12 99 ASN A O 1
ATOM 788 N N . LYS A 1 100 ? 9.371 4.569 13.763 1.00 88.75 100 LYS A N 1
ATOM 789 C CA . LYS A 1 100 ? 9.431 4.072 15.143 1.00 88.75 100 LYS A CA 1
ATOM 790 C C . LYS A 1 100 ? 9.479 2.547 15.176 1.00 88.75 100 LYS A C 1
ATOM 792 O O . LYS A 1 100 ? 10.290 1.991 15.914 1.00 88.75 100 LYS A O 1
ATOM 797 N N . LEU A 1 101 ? 8.680 1.869 14.353 1.00 86.44 101 LEU A N 1
ATOM 798 C CA . LEU A 1 101 ? 8.663 0.403 14.287 1.00 86.44 101 LEU A CA 1
ATOM 799 C C . LEU A 1 101 ? 10.002 -0.167 13.799 1.00 86.44 101 LEU A C 1
ATOM 801 O O . LEU A 1 101 ? 10.533 -1.108 14.389 1.00 86.44 101 LEU A O 1
ATOM 805 N N . ARG A 1 102 ? 10.612 0.444 12.783 1.00 88.00 102 ARG A N 1
ATOM 806 C CA . ARG A 1 102 ? 11.951 0.065 12.308 1.00 88.00 102 ARG A CA 1
ATOM 807 C C . ARG A 1 102 ? 13.008 0.248 13.397 1.00 88.00 102 ARG A C 1
ATOM 809 O O . ARG A 1 102 ? 13.848 -0.627 13.586 1.00 88.00 102 ARG A O 1
ATOM 816 N N . THR A 1 103 ? 12.923 1.327 14.178 1.00 88.50 103 THR A N 1
ATOM 817 C CA . THR A 1 103 ? 13.812 1.558 15.336 1.00 88.50 103 THR A CA 1
ATOM 818 C C . THR A 1 103 ? 13.631 0.494 16.425 1.00 88.50 103 THR A C 1
ATOM 820 O O . THR A 1 103 ? 14.592 0.122 17.093 1.00 88.50 103 THR A O 1
ATOM 823 N N . MET A 1 104 ? 12.416 -0.039 16.580 1.00 84.88 104 MET A N 1
ATOM 824 C CA . MET A 1 104 ? 12.106 -1.143 17.496 1.00 84.88 104 MET A CA 1
ATOM 825 C C . MET A 1 104 ? 12.531 -2.528 16.967 1.00 84.88 104 MET A C 1
ATOM 827 O O . MET A 1 104 ? 12.368 -3.517 17.677 1.00 84.88 104 MET A O 1
ATOM 831 N N . GLY A 1 105 ? 13.089 -2.616 15.753 1.00 85.81 105 GLY A N 1
ATOM 832 C CA . GLY A 1 105 ? 13.629 -3.855 15.184 1.00 85.81 105 GLY A CA 1
ATOM 833 C C . GLY A 1 105 ? 12.621 -4.713 14.414 1.00 85.81 105 GLY A C 1
ATOM 834 O O . GLY A 1 105 ? 12.842 -5.912 14.252 1.00 85.81 105 GLY A O 1
ATOM 835 N N . TYR A 1 106 ? 11.511 -4.140 13.941 1.00 82.94 106 TYR A N 1
ATOM 836 C CA . TYR A 1 106 ? 10.569 -4.864 13.084 1.00 82.94 106 TYR A CA 1
ATOM 837 C C . TYR A 1 106 ? 11.023 -4.863 11.611 1.00 82.94 106 TYR A C 1
ATOM 839 O O . TYR A 1 106 ? 11.184 -3.806 11.010 1.00 82.94 106 TYR A O 1
ATOM 847 N N . ASP A 1 107 ? 11.154 -6.051 11.002 1.00 76.25 107 ASP A N 1
ATOM 848 C CA . ASP A 1 107 ? 11.573 -6.201 9.588 1.00 76.25 107 ASP A CA 1
ATOM 849 C C . ASP A 1 107 ? 10.468 -5.916 8.555 1.00 76.25 107 ASP A C 1
ATOM 851 O O . ASP A 1 107 ? 10.742 -5.572 7.407 1.00 76.25 107 ASP A O 1
ATOM 855 N N . LYS A 1 108 ? 9.207 -6.124 8.945 1.00 81.88 108 LYS A N 1
ATOM 856 C CA . LYS A 1 108 ? 8.012 -5.888 8.124 1.00 81.88 108 LYS A CA 1
ATOM 857 C C . LYS A 1 108 ? 7.032 -5.088 8.959 1.00 81.88 108 LYS A C 1
ATOM 859 O O . LYS A 1 108 ? 6.581 -5.585 9.998 1.00 81.88 108 LYS A O 1
ATOM 864 N N . THR A 1 109 ? 6.736 -3.885 8.500 1.00 88.31 109 THR A N 1
ATOM 865 C CA . THR A 1 109 ? 6.032 -2.851 9.252 1.00 88.31 109 THR A CA 1
ATOM 866 C C . THR A 1 109 ? 4.923 -2.273 8.384 1.00 88.31 109 THR A C 1
ATOM 868 O O . THR A 1 109 ? 5.222 -1.884 7.258 1.00 88.31 109 THR A O 1
ATOM 871 N N . PRO A 1 110 ? 3.666 -2.235 8.859 1.00 93.25 110 PRO A N 1
ATOM 872 C CA . PRO A 1 110 ? 2.660 -1.398 8.218 1.00 93.25 110 PRO A CA 1
ATOM 873 C C . PRO A 1 110 ? 3.024 0.080 8.420 1.00 93.25 110 PRO A C 1
ATOM 875 O O . PRO A 1 110 ? 3.766 0.409 9.353 1.00 93.25 110 PRO A O 1
ATOM 878 N N . ASP A 1 111 ? 2.458 0.966 7.602 1.00 95.44 111 ASP A N 1
ATOM 879 C CA . ASP A 1 111 ? 2.719 2.411 7.708 1.00 95.44 111 ASP A CA 1
ATOM 880 C C . ASP A 1 111 ? 2.341 2.968 9.085 1.00 95.44 111 ASP A C 1
ATOM 882 O O . ASP A 1 111 ? 3.018 3.850 9.625 1.00 95.44 111 ASP A O 1
ATOM 886 N N . ILE A 1 112 ? 1.251 2.439 9.656 1.00 96.88 112 ILE A N 1
ATOM 887 C CA . ILE A 1 112 ? 0.703 2.843 10.947 1.00 96.88 112 ILE A CA 1
ATOM 888 C C . ILE A 1 112 ? 0.294 1.624 11.776 1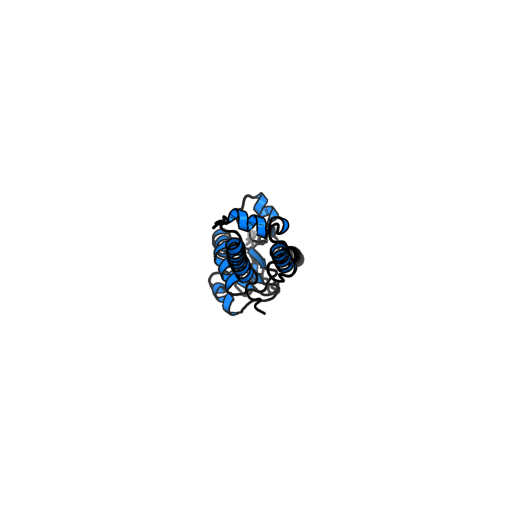.00 96.88 112 ILE A C 1
ATOM 890 O O . ILE A 1 112 ? -0.452 0.759 11.313 1.00 96.88 112 ILE A O 1
ATOM 894 N N . ILE A 1 113 ? 0.674 1.626 13.056 1.00 96.56 113 ILE A N 1
ATOM 895 C CA . ILE A 1 113 ? 0.054 0.802 14.103 1.00 96.56 113 ILE A CA 1
ATOM 896 C C . ILE A 1 113 ? -0.687 1.717 15.071 1.00 96.56 113 ILE A C 1
ATOM 898 O O . ILE A 1 113 ? -0.120 2.678 15.586 1.00 96.56 113 ILE A O 1
ATOM 902 N N . LEU A 1 114 ? -1.953 1.414 15.338 1.00 96.19 114 LEU A N 1
ATOM 903 C CA . LEU A 1 114 ? -2.763 2.141 16.306 1.00 96.19 114 LEU A CA 1
ATOM 904 C C . LEU A 1 114 ? -2.439 1.639 17.713 1.00 96.19 114 LEU A C 1
ATOM 906 O O . LEU A 1 114 ? -2.470 0.438 17.973 1.00 96.19 114 LEU A O 1
ATOM 910 N N . GLU A 1 115 ? -2.152 2.557 18.636 1.00 94.06 115 GLU A N 1
ATOM 911 C CA . GLU A 1 115 ? -1.920 2.188 20.039 1.00 94.06 115 GLU A CA 1
ATOM 912 C C . GLU A 1 115 ? -3.211 1.696 20.702 1.00 94.06 115 GLU A C 1
ATOM 914 O O . GLU A 1 115 ? -3.190 0.788 21.531 1.00 94.06 115 GLU A O 1
ATOM 919 N N . VAL A 1 116 ? -4.343 2.281 20.300 1.00 93.94 116 VAL A N 1
ATOM 920 C CA . VAL A 1 116 ? -5.686 1.840 20.677 1.00 93.94 116 VAL A CA 1
ATOM 921 C C . VAL A 1 116 ? -6.422 1.431 19.401 1.00 93.94 116 VAL A C 1
ATOM 923 O O . VAL A 1 116 ? -6.628 2.287 18.536 1.00 93.94 116 VAL A O 1
ATOM 926 N N . PRO A 1 117 ? -6.832 0.156 19.259 1.00 95.81 117 PRO A N 1
ATOM 927 C CA . PRO A 1 117 ? -7.569 -0.294 18.087 1.00 95.81 117 PRO A CA 1
ATOM 928 C C . PRO A 1 117 ? -8.892 0.458 17.936 1.00 95.81 117 PRO A C 1
ATOM 930 O O . PRO A 1 117 ? -9.553 0.811 18.918 1.00 95.81 117 PRO A O 1
ATOM 933 N N . ILE A 1 118 ? -9.293 0.671 16.689 1.00 96.19 118 ILE A N 1
ATOM 934 C CA . ILE A 1 118 ? -10.551 1.336 16.344 1.00 96.19 118 ILE A CA 1
ATOM 935 C C . ILE A 1 118 ? -11.510 0.350 15.687 1.00 96.19 118 ILE A C 1
ATOM 937 O O . ILE A 1 118 ? -11.079 -0.669 15.153 1.00 96.19 118 ILE A O 1
ATOM 941 N N . ALA A 1 119 ? -12.802 0.664 15.690 1.00 96.50 119 ALA A N 1
ATOM 942 C CA . ALA A 1 119 ? -13.783 -0.030 14.870 1.00 96.50 119 ALA A CA 1
ATOM 943 C C . ALA A 1 119 ? -14.208 0.840 13.678 1.00 96.50 119 ALA A C 1
ATOM 945 O O . ALA A 1 119 ? -14.494 2.028 13.840 1.00 96.50 119 ALA A O 1
ATOM 946 N N . VAL A 1 120 ? -14.253 0.228 12.495 1.00 95.56 120 VAL A N 1
ATOM 947 C CA . VAL A 1 120 ? -14.693 0.824 11.223 1.00 95.56 120 VAL A CA 1
ATOM 948 C C . VAL A 1 120 ? -15.669 -0.150 10.578 1.00 95.56 120 VAL A C 1
ATOM 950 O O . VAL A 1 120 ? -15.330 -1.319 10.409 1.00 95.56 120 VAL A O 1
ATOM 953 N N . GLU A 1 121 ? -16.892 0.284 10.261 1.00 92.56 121 GLU A N 1
ATOM 954 C CA . GLU A 1 121 ? -17.943 -0.600 9.721 1.00 92.56 121 GLU A CA 1
ATOM 955 C C . GLU A 1 121 ? -18.129 -1.906 10.534 1.00 92.56 121 GLU A C 1
ATOM 957 O O . GLU A 1 121 ? -18.336 -2.985 9.979 1.00 92.56 121 GLU A O 1
ATOM 962 N N . GLY A 1 122 ? -17.984 -1.836 11.863 1.00 91.31 122 GLY A N 1
ATOM 963 C CA . GLY A 1 122 ? -18.078 -2.996 12.763 1.00 91.31 122 GLY A CA 1
ATOM 964 C C . GLY A 1 122 ? -16.849 -3.919 12.798 1.00 91.31 122 GLY A C 1
ATOM 965 O O . GLY A 1 122 ? -16.862 -4.900 13.538 1.00 91.31 122 GLY A O 1
ATOM 966 N N . HIS A 1 123 ? -15.783 -3.607 12.056 1.00 94.50 123 HIS A N 1
ATOM 967 C CA . HIS A 1 123 ? -14.538 -4.377 12.019 1.00 94.50 123 HIS A CA 1
ATOM 968 C C . HIS A 1 123 ? -13.465 -3.698 12.864 1.00 94.50 123 HIS A C 1
ATOM 970 O O . HIS A 1 123 ? -13.273 -2.487 12.772 1.00 94.50 123 HIS A O 1
ATOM 976 N N . ILE A 1 124 ? -12.751 -4.480 13.673 1.00 96.19 124 ILE A N 1
ATOM 977 C CA . ILE A 1 124 ? -11.625 -3.973 14.460 1.00 96.19 124 ILE A CA 1
ATOM 978 C C . ILE A 1 124 ? -10.420 -3.746 13.546 1.00 96.19 124 ILE A C 1
ATOM 980 O O . ILE A 1 124 ? -10.147 -4.554 12.662 1.00 96.19 124 ILE A O 1
ATOM 984 N N . VAL A 1 125 ? -9.693 -2.658 13.776 1.00 97.69 125 VAL A N 1
ATOM 985 C CA . VAL A 1 125 ? -8.510 -2.254 13.018 1.00 97.69 125 VAL A CA 1
ATOM 986 C C . VAL A 1 125 ? -7.385 -1.938 13.999 1.00 97.69 125 VAL A C 1
ATOM 988 O O . VAL A 1 125 ? -7.508 -1.030 14.821 1.00 97.69 125 VAL A O 1
ATOM 991 N N . HIS A 1 126 ? -6.285 -2.686 13.901 1.00 97.44 126 HIS A N 1
ATOM 992 C CA . HIS A 1 126 ? -5.063 -2.486 14.688 1.00 97.44 126 HIS A CA 1
ATOM 993 C C . HIS A 1 126 ? -3.974 -1.732 13.921 1.00 97.44 126 HIS A C 1
ATOM 995 O O . HIS A 1 126 ? -3.150 -1.046 14.520 1.00 97.44 126 HIS A O 1
ATOM 1001 N N . TRP A 1 127 ? -3.950 -1.863 12.599 1.00 97.62 127 TRP A N 1
ATOM 1002 C CA . TRP A 1 127 ? -2.956 -1.239 11.732 1.00 97.62 127 TRP A CA 1
ATOM 1003 C C . TRP A 1 127 ? -3.611 -0.708 10.464 1.00 97.62 127 TRP A C 1
ATOM 1005 O O . TRP A 1 127 ? -4.667 -1.194 10.047 1.00 97.62 127 TRP A O 1
ATOM 1015 N N . ILE A 1 128 ? -2.979 0.301 9.870 1.00 98.25 128 ILE A N 1
ATOM 1016 C CA . ILE A 1 128 ? -3.417 0.913 8.618 1.00 98.25 128 ILE A CA 1
ATOM 1017 C C . ILE A 1 128 ? -2.244 0.924 7.643 1.00 98.25 128 ILE A C 1
ATOM 1019 O O . ILE A 1 128 ? -1.142 1.337 7.996 1.00 98.25 128 ILE A O 1
ATOM 1023 N N . GLU A 1 129 ? -2.509 0.489 6.418 1.00 97.94 129 GLU A N 1
ATOM 1024 C CA . GLU A 1 129 ? -1.594 0.561 5.284 1.00 97.94 129 GLU A CA 1
ATOM 1025 C C . GLU A 1 129 ? -2.147 1.521 4.223 1.00 97.94 129 GLU A C 1
ATOM 1027 O O . GLU A 1 129 ? -3.293 1.403 3.785 1.00 97.94 129 GLU A O 1
ATOM 1032 N N . SER A 1 130 ? -1.318 2.459 3.788 1.00 97.62 130 SER A N 1
ATOM 1033 C CA . SER A 1 130 ? -1.574 3.501 2.805 1.00 97.62 130 SER A CA 1
ATOM 1034 C C . SER A 1 130 ? -1.002 3.098 1.446 1.00 97.62 130 SER A C 1
ATOM 1036 O O . SER A 1 130 ? 0.203 3.106 1.212 1.00 97.62 130 SER A O 1
ATOM 1038 N N . LYS A 1 131 ? -1.870 2.783 0.482 1.00 96.81 131 LYS A N 1
ATOM 1039 C CA . LYS A 1 131 ? -1.465 2.516 -0.903 1.00 96.81 131 LYS A CA 1
ATOM 1040 C C . LYS A 1 131 ? -1.932 3.651 -1.805 1.00 96.81 131 LYS A C 1
ATOM 1042 O O . LYS A 1 131 ? -3.102 3.736 -2.176 1.00 96.81 131 LYS A O 1
ATOM 1047 N N . ALA A 1 132 ? -1.003 4.519 -2.205 1.00 96.38 132 ALA A N 1
ATOM 1048 C CA . ALA A 1 132 ? -1.254 5.590 -3.175 1.00 96.38 132 ALA A CA 1
ATOM 1049 C C . ALA A 1 132 ? -1.270 5.069 -4.627 1.00 96.38 132 ALA A C 1
ATOM 1051 O O . ALA A 1 132 ? -0.549 5.528 -5.513 1.00 96.38 132 ALA A O 1
ATOM 1052 N N . SER A 1 133 ? -2.063 4.028 -4.860 1.00 94.38 133 SER A N 1
ATOM 1053 C CA . SER A 1 133 ? -2.197 3.323 -6.130 1.00 94.38 133 SER A CA 1
ATOM 1054 C C . SER A 1 133 ? -3.614 2.767 -6.273 1.00 94.38 133 SER A C 1
ATOM 1056 O O . SER A 1 133 ? -4.374 2.706 -5.307 1.00 94.38 133 SER A O 1
ATOM 1058 N N . PHE A 1 134 ? -3.984 2.383 -7.495 1.00 95.19 134 PHE A N 1
ATOM 1059 C CA . PHE A 1 134 ? -5.226 1.650 -7.730 1.00 95.19 134 PHE A CA 1
ATOM 1060 C C . PHE A 1 134 ? -5.034 0.173 -7.363 1.00 95.19 134 PHE A C 1
ATOM 1062 O O . PHE A 1 134 ? -4.083 -0.454 -7.833 1.00 95.19 134 PHE A O 1
ATOM 1069 N N . GLY A 1 135 ? -5.935 -0.383 -6.554 1.00 95.69 135 GLY A N 1
ATOM 1070 C CA . GLY A 1 135 ? -5.916 -1.794 -6.168 1.00 95.69 135 GLY A CA 1
ATOM 1071 C C . GLY A 1 135 ? -6.435 -2.702 -7.284 1.00 95.69 135 GLY A C 1
ATOM 1072 O O . GLY A 1 135 ? -7.645 -2.845 -7.458 1.00 95.69 135 GLY A O 1
ATOM 1073 N N . ASP A 1 136 ? -5.526 -3.326 -8.035 1.00 94.69 136 ASP A N 1
ATOM 1074 C CA . ASP A 1 136 ? -5.832 -4.374 -9.016 1.00 94.69 136 ASP A CA 1
ATOM 1075 C C . ASP A 1 136 ? -5.552 -5.787 -8.464 1.00 94.69 136 ASP A C 1
ATOM 1077 O O . ASP A 1 136 ? -4.818 -5.948 -7.491 1.00 94.69 136 ASP A O 1
ATOM 1081 N N . ASP A 1 137 ? -6.108 -6.827 -9.098 1.00 94.31 137 ASP A N 1
ATOM 1082 C CA . ASP A 1 137 ? -5.969 -8.229 -8.654 1.00 94.31 137 ASP A CA 1
ATOM 1083 C C . ASP A 1 137 ? -4.511 -8.681 -8.478 1.00 94.31 137 ASP A C 1
ATOM 1085 O O . ASP A 1 137 ? -4.169 -9.352 -7.502 1.00 94.31 137 ASP A O 1
ATOM 1089 N N . HIS A 1 138 ? -3.628 -8.299 -9.404 1.00 92.25 138 HIS A N 1
ATOM 1090 C CA . HIS A 1 138 ? -2.252 -8.776 -9.394 1.00 92.25 138 HIS A CA 1
ATOM 1091 C C . HIS A 1 138 ? -1.448 -8.133 -8.263 1.00 92.25 138 HIS A C 1
ATOM 1093 O O . HIS A 1 138 ? -0.785 -8.839 -7.493 1.00 92.25 138 HIS A O 1
ATOM 1099 N N . SER A 1 139 ? -1.511 -6.805 -8.148 1.00 92.31 139 SER A N 1
ATOM 1100 C CA . SER A 1 139 ? -0.816 -6.077 -7.084 1.00 92.31 139 SER A CA 1
ATOM 1101 C C . SER A 1 139 ? -1.376 -6.439 -5.708 1.00 92.31 139 SER A C 1
ATOM 1103 O O . SER A 1 139 ? -0.607 -6.791 -4.813 1.00 92.31 139 SER A O 1
ATOM 1105 N N . HIS A 1 140 ? -2.703 -6.479 -5.554 1.00 95.69 140 HIS A N 1
ATOM 1106 C CA . HIS A 1 140 ? -3.357 -6.830 -4.296 1.00 95.69 140 HIS A CA 1
ATOM 1107 C C . HIS A 1 140 ? -2.988 -8.238 -3.812 1.00 95.69 140 HIS A C 1
ATOM 1109 O O . HIS A 1 140 ? -2.590 -8.410 -2.659 1.00 95.69 140 HIS A O 1
ATOM 1115 N N . ARG A 1 141 ? -3.017 -9.247 -4.697 1.00 95.31 141 ARG A N 1
ATOM 1116 C CA . ARG A 1 141 ? -2.592 -10.613 -4.348 1.00 95.31 141 ARG A CA 1
ATOM 1117 C C . ARG A 1 141 ? -1.127 -10.673 -3.921 1.00 95.31 141 ARG A C 1
ATOM 1119 O O . ARG A 1 141 ? -0.776 -11.463 -3.045 1.00 95.31 141 ARG A O 1
ATOM 1126 N N . THR A 1 142 ? -0.273 -9.861 -4.533 1.00 95.50 142 THR A N 1
ATOM 1127 C CA . THR A 1 142 ? 1.146 -9.786 -4.168 1.00 95.50 142 THR A CA 1
ATOM 1128 C C . THR A 1 142 ? 1.291 -9.204 -2.762 1.00 95.50 142 THR A C 1
ATOM 1130 O O . THR A 1 142 ? 1.897 -9.839 -1.899 1.00 95.50 142 THR A O 1
ATOM 1133 N N . TYR A 1 143 ? 0.630 -8.079 -2.476 1.00 95.94 143 TYR A N 1
ATOM 1134 C CA . TYR A 1 143 ? 0.652 -7.463 -1.148 1.00 95.94 143 TYR A CA 1
ATOM 1135 C C . TYR A 1 143 ? 0.053 -8.350 -0.054 1.00 95.94 143 TYR A C 1
ATOM 1137 O O . TYR A 1 143 ? 0.618 -8.418 1.035 1.00 95.94 143 TYR A O 1
ATOM 1145 N N . LEU A 1 144 ? -1.026 -9.086 -0.336 1.00 95.19 144 LEU A N 1
ATOM 1146 C CA . LEU A 1 144 ? -1.592 -10.050 0.611 1.00 95.19 144 LEU A CA 1
ATOM 1147 C C . LEU A 1 144 ? -0.538 -11.057 1.086 1.00 95.19 144 LEU A C 1
ATOM 1149 O O . LEU A 1 144 ? -0.359 -11.252 2.288 1.00 95.19 144 LEU A O 1
ATOM 1153 N N . ASN A 1 145 ? 0.182 -11.667 0.143 1.00 94.31 145 ASN A N 1
ATOM 1154 C CA . ASN A 1 145 ? 1.155 -12.718 0.438 1.00 94.31 145 ASN A CA 1
ATOM 1155 C C . ASN A 1 145 ? 2.458 -12.178 1.035 1.00 94.31 145 ASN A C 1
ATOM 1157 O O . ASN A 1 145 ? 3.050 -12.809 1.909 1.00 94.31 145 ASN A O 1
ATOM 1161 N N . GLU A 1 146 ? 2.921 -11.022 0.567 1.00 94.25 146 GLU A N 1
ATOM 1162 C CA . GLU A 1 146 ? 4.224 -10.486 0.959 1.00 94.25 146 GLU A CA 1
ATOM 1163 C C . GLU A 1 146 ? 4.159 -9.601 2.209 1.00 94.25 146 GLU A C 1
ATOM 1165 O O . GLU A 1 146 ? 5.147 -9.531 2.946 1.00 94.25 146 GLU A O 1
ATOM 1170 N N . GLN A 1 147 ? 3.019 -8.954 2.469 1.00 94.69 147 GLN A N 1
ATOM 1171 C CA . GLN A 1 147 ? 2.865 -7.915 3.493 1.00 94.69 147 GLN A CA 1
ATOM 1172 C C . GLN A 1 147 ? 1.681 -8.203 4.427 1.00 94.69 147 GLN A C 1
ATOM 1174 O O . GLN A 1 147 ? 1.894 -8.520 5.597 1.00 94.69 147 GLN A O 1
ATOM 1179 N N . PHE A 1 148 ? 0.443 -8.160 3.925 1.00 96.19 148 PHE A N 1
ATOM 1180 C CA . PHE A 1 148 ? -0.749 -8.023 4.775 1.00 96.19 148 PHE A CA 1
ATOM 1181 C C . PHE A 1 148 ? -0.967 -9.211 5.709 1.00 96.19 148 PHE A C 1
ATOM 1183 O O . PHE A 1 148 ? -1.244 -9.008 6.889 1.00 96.19 148 PHE A O 1
ATOM 1190 N N . TRP A 1 149 ? -0.759 -10.449 5.247 1.00 95.44 149 TRP A N 1
ATOM 1191 C CA . TRP A 1 149 ? -0.853 -11.608 6.141 1.00 95.44 149 TRP A CA 1
ATOM 1192 C C . TRP A 1 149 ? 0.232 -11.615 7.218 1.00 95.44 149 TRP A C 1
ATOM 1194 O O . TRP A 1 149 ? 0.001 -12.097 8.325 1.00 95.44 149 TRP A O 1
ATOM 1204 N N . SER A 1 150 ? 1.409 -11.051 6.940 1.00 94.62 150 SER A N 1
ATOM 1205 C CA . SER A 1 150 ? 2.447 -10.895 7.961 1.00 94.62 150 SER A CA 1
ATOM 1206 C C . SER A 1 150 ? 2.044 -9.876 9.022 1.00 94.62 150 SER A C 1
ATOM 1208 O O . SER A 1 150 ? 2.375 -10.075 10.189 1.00 94.62 150 SER A O 1
ATOM 1210 N N . TYR A 1 151 ? 1.358 -8.798 8.638 1.00 95.69 151 TYR A N 1
ATOM 1211 C CA . TYR A 1 151 ? 0.843 -7.809 9.586 1.00 95.69 151 TYR A CA 1
ATOM 1212 C C . TYR A 1 151 ? -0.293 -8.404 10.404 1.00 95.69 151 TYR A C 1
ATOM 1214 O O . TYR A 1 151 ? -0.262 -8.331 11.627 1.00 95.69 151 TYR A O 1
ATOM 1222 N N . TRP A 1 152 ? -1.221 -9.098 9.744 1.00 95.69 152 TRP A N 1
ATOM 1223 C CA . TRP A 1 152 ? -2.343 -9.758 10.396 1.00 95.69 152 TRP A CA 1
ATOM 1224 C C . TRP A 1 152 ? -1.903 -10.771 11.454 1.00 95.69 152 TRP A C 1
ATOM 1226 O O . TRP A 1 152 ? -2.357 -10.717 12.593 1.00 95.69 152 TRP A O 1
ATOM 1236 N N . ASN A 1 153 ? -0.940 -11.636 11.124 1.00 94.12 153 ASN A N 1
ATOM 1237 C CA . ASN A 1 153 ? -0.417 -12.626 12.069 1.00 94.12 153 ASN A CA 1
ATOM 1238 C C . ASN A 1 153 ? 0.284 -11.998 13.289 1.00 9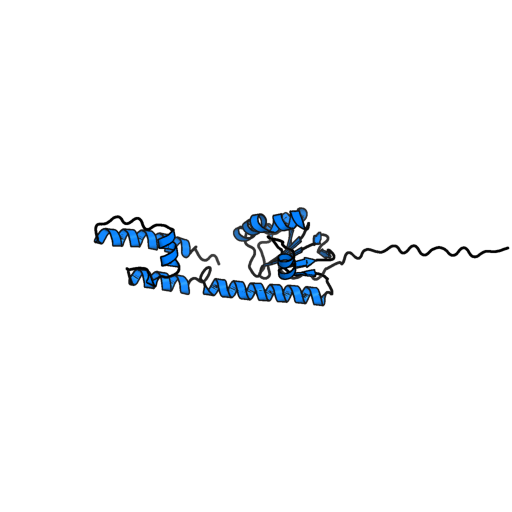4.12 153 ASN A C 1
ATOM 1240 O O . ASN A 1 153 ? 0.402 -12.653 14.322 1.00 94.12 153 ASN A O 1
ATOM 1244 N N . ARG A 1 154 ? 0.793 -10.764 13.171 1.00 92.19 154 ARG A N 1
ATOM 1245 C CA . ARG A 1 154 ? 1.549 -10.076 14.233 1.00 92.19 154 ARG A CA 1
ATOM 1246 C C . ARG A 1 154 ? 0.688 -9.142 15.073 1.00 92.19 154 ARG A C 1
ATOM 1248 O O . ARG A 1 154 ? 0.853 -9.091 16.285 1.00 92.19 154 ARG A O 1
ATOM 1255 N N . PHE A 1 155 ? -0.188 -8.391 14.419 1.00 94.06 155 PHE A N 1
ATOM 1256 C CA . PHE A 1 155 ? -0.899 -7.255 15.000 1.00 94.06 155 PHE A CA 1
ATOM 1257 C C . PHE A 1 155 ? -2.421 -7.435 14.981 1.00 94.06 155 PHE A C 1
ATOM 1259 O O . PHE A 1 155 ? -3.126 -6.619 15.560 1.00 94.06 155 PHE A O 1
ATOM 1266 N N . GLY A 1 156 ? -2.933 -8.497 14.353 1.00 95.50 156 GLY A N 1
ATOM 1267 C CA . GLY A 1 156 ? -4.363 -8.745 14.203 1.00 95.50 156 GLY A CA 1
ATOM 1268 C C . GLY A 1 156 ? -4.981 -8.036 12.990 1.00 95.50 156 GLY A C 1
ATOM 1269 O O . GLY A 1 156 ? -4.264 -7.612 12.080 1.00 95.50 156 GLY A O 1
ATOM 1270 N N . PRO A 1 157 ? -6.319 -7.926 12.944 1.00 97.50 157 PRO A N 1
ATOM 1271 C CA . PRO A 1 157 ? -7.044 -7.305 11.838 1.00 97.50 157 PRO A CA 1
ATOM 1272 C C . PRO A 1 157 ? -6.580 -5.881 11.507 1.00 97.50 157 PRO A C 1
ATOM 1274 O O . PRO A 1 157 ? -6.191 -5.120 12.396 1.00 97.50 157 PRO A O 1
ATOM 1277 N N . GLY A 1 158 ? -6.648 -5.502 10.233 1.00 97.69 158 GLY A N 1
ATOM 1278 C CA . GLY A 1 158 ? -6.186 -4.198 9.769 1.00 97.69 158 GLY A CA 1
ATOM 1279 C C . GLY A 1 158 ? -6.909 -3.677 8.539 1.00 97.69 158 GLY A C 1
ATOM 1280 O O . GLY A 1 158 ? -7.768 -4.340 7.955 1.00 97.69 158 GLY A O 1
ATOM 1281 N N . LEU A 1 159 ? -6.548 -2.451 8.177 1.00 98.12 159 LEU A N 1
ATOM 1282 C CA . LEU A 1 159 ? -7.167 -1.666 7.119 1.00 98.12 159 LEU A CA 1
ATOM 1283 C C . LEU A 1 159 ? -6.130 -1.319 6.049 1.00 98.12 159 LEU A C 1
ATOM 1285 O O . LEU A 1 159 ? -5.053 -0.822 6.361 1.00 98.12 159 LEU A O 1
ATOM 1289 N N . VAL A 1 160 ? -6.483 -1.511 4.783 1.00 98.25 160 VAL A N 1
ATOM 1290 C CA . VAL A 1 160 ? -5.705 -1.027 3.640 1.00 98.25 160 VAL A CA 1
ATOM 1291 C C . VAL A 1 160 ? -6.507 0.058 2.930 1.00 98.25 160 VAL A C 1
ATOM 1293 O O . VAL A 1 160 ? -7.657 -0.160 2.546 1.00 98.25 160 VAL A O 1
ATOM 1296 N N . ILE A 1 161 ? -5.898 1.226 2.746 1.00 98.25 161 ILE A N 1
ATOM 1297 C CA . ILE A 1 161 ? -6.493 2.356 2.033 1.00 98.25 161 ILE A CA 1
ATOM 1298 C C . ILE A 1 161 ? -5.862 2.447 0.641 1.00 98.25 161 ILE A C 1
ATOM 1300 O O . ILE A 1 161 ? -4.691 2.798 0.511 1.00 98.25 161 ILE A O 1
ATOM 1304 N N . TYR A 1 162 ? -6.642 2.156 -0.39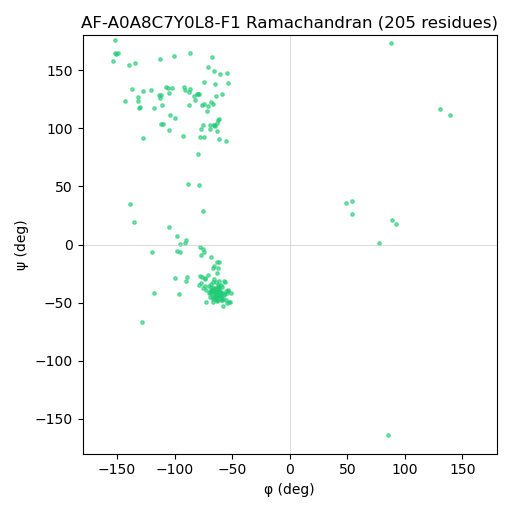9 1.00 98.25 162 TYR A N 1
ATOM 1305 C CA . TYR A 1 162 ? -6.273 2.385 -1.798 1.00 98.25 162 TYR A CA 1
ATOM 1306 C C . TYR A 1 162 ? -6.779 3.755 -2.255 1.00 98.25 162 TYR A C 1
ATOM 1308 O O . TYR A 1 162 ? -7.911 3.882 -2.715 1.00 98.25 162 TYR A O 1
ATOM 1316 N N . TRP A 1 163 ? -5.942 4.788 -2.157 1.00 97.38 163 TRP A N 1
ATOM 1317 C CA . TRP A 1 163 ? -6.356 6.189 -2.349 1.00 97.38 163 TRP A CA 1
ATOM 1318 C C . TRP A 1 163 ? -6.893 6.530 -3.743 1.00 97.38 163 TRP A C 1
ATOM 1320 O O . TRP A 1 163 ? -7.598 7.524 -3.907 1.00 97.38 163 TRP A O 1
ATOM 1330 N N . TYR A 1 164 ? -6.582 5.712 -4.751 1.00 95.94 164 TYR A N 1
ATOM 1331 C CA . TYR A 1 164 ? -7.109 5.871 -6.109 1.00 95.94 164 TYR A CA 1
ATOM 1332 C C . TYR A 1 164 ? -8.202 4.856 -6.461 1.00 95.94 164 TYR A C 1
ATOM 1334 O O . TYR A 1 164 ? -8.543 4.712 -7.634 1.00 95.94 164 TYR A O 1
ATOM 1342 N N . GLY A 1 165 ? -8.769 4.181 -5.459 1.00 96.75 165 GLY A N 1
ATOM 1343 C CA . GLY A 1 165 ? -9.807 3.167 -5.610 1.00 96.75 165 GLY A CA 1
ATOM 1344 C C . GLY A 1 165 ? -9.255 1.760 -5.842 1.00 96.75 165 GLY A C 1
ATOM 1345 O O . GLY A 1 165 ? -8.054 1.543 -6.003 1.00 96.75 165 GLY A O 1
ATOM 1346 N N . PHE A 1 166 ? -10.152 0.778 -5.852 1.00 96.88 166 PHE A N 1
ATOM 1347 C CA . PHE A 1 166 ? -9.819 -0.631 -6.045 1.00 96.88 166 PHE A CA 1
ATOM 1348 C C . PHE A 1 166 ? -10.982 -1.381 -6.706 1.00 96.88 166 PHE A C 1
ATOM 1350 O O . PHE A 1 166 ? -12.109 -0.890 -6.769 1.00 96.88 166 PHE A O 1
ATOM 1357 N N . ILE A 1 167 ? -10.700 -2.573 -7.229 1.00 95.94 167 ILE A N 1
ATOM 1358 C CA . ILE A 1 167 ? -11.724 -3.488 -7.751 1.00 95.94 167 ILE A CA 1
ATOM 1359 C C . ILE A 1 167 ? -12.527 -4.045 -6.565 1.00 95.94 167 ILE A C 1
ATOM 1361 O O . ILE A 1 167 ? -11.947 -4.696 -5.701 1.00 95.94 167 ILE A O 1
ATOM 1365 N N . GLY A 1 168 ? -13.839 -3.802 -6.506 1.00 91.56 168 GLY A N 1
ATOM 1366 C CA . GLY A 1 168 ? -14.665 -4.120 -5.329 1.00 91.56 168 GLY A CA 1
ATOM 1367 C C . GLY A 1 168 ? -14.602 -5.588 -4.888 1.00 91.56 168 GLY A C 1
ATOM 1368 O O . GLY A 1 168 ? -14.612 -5.879 -3.696 1.00 91.56 168 GLY A O 1
ATOM 1369 N N . GLU A 1 169 ? -14.436 -6.513 -5.832 1.00 93.50 169 GLU A N 1
ATOM 1370 C CA . GLU A 1 169 ? -14.292 -7.952 -5.593 1.00 93.50 169 GLU A CA 1
ATOM 1371 C C . GLU A 1 169 ? -13.037 -8.325 -4.779 1.00 93.50 169 GLU A C 1
ATOM 1373 O O . GLU A 1 169 ? -12.949 -9.437 -4.252 1.00 93.50 169 GLU A O 1
ATOM 1378 N N . LEU A 1 170 ? -12.069 -7.411 -4.642 1.00 92.56 170 LEU A N 1
ATOM 1379 C CA . LEU A 1 170 ? -10.877 -7.621 -3.818 1.00 92.56 170 LEU A CA 1
ATOM 1380 C C . LEU A 1 170 ? -11.189 -7.617 -2.318 1.00 92.56 170 LEU A C 1
ATOM 1382 O O . LEU A 1 170 ? -10.495 -8.304 -1.570 1.00 92.56 170 LEU A O 1
ATOM 1386 N N . ASP A 1 171 ? -12.258 -6.946 -1.870 1.00 89.25 171 ASP A N 1
ATOM 1387 C CA . ASP A 1 171 ? -12.660 -6.881 -0.450 1.00 89.25 171 ASP A CA 1
ATOM 1388 C C . ASP A 1 171 ? -13.329 -8.185 0.044 1.00 89.25 171 ASP A C 1
ATOM 1390 O O . ASP A 1 171 ? -14.154 -8.209 0.953 1.00 89.25 171 ASP A O 1
ATOM 1394 N N . CYS A 1 172 ? -12.963 -9.319 -0.556 1.00 88.38 172 CYS A N 1
ATOM 1395 C CA . CYS A 1 172 ? -13.420 -10.653 -0.177 1.00 88.38 172 CYS A CA 1
ATOM 1396 C C . CYS A 1 172 ? -12.717 -11.208 1.077 1.00 88.38 172 CYS A C 1
ATOM 1398 O O . CYS A 1 172 ? -13.100 -12.266 1.576 1.00 88.38 172 CYS A O 1
ATOM 1400 N N . GLN A 1 173 ? -11.670 -10.536 1.575 1.00 90.50 173 GLN A N 1
ATOM 1401 C CA . GLN A 1 173 ? -10.931 -10.927 2.787 1.00 90.50 173 GLN A CA 1
ATOM 1402 C C . GLN A 1 173 ? -11.371 -10.157 4.044 1.00 90.50 173 GLN A C 1
ATOM 1404 O O . GLN A 1 173 ? -10.772 -10.343 5.106 1.00 90.50 173 GLN A O 1
ATOM 1409 N N . ARG A 1 174 ? -12.438 -9.354 3.947 1.00 90.50 174 ARG A N 1
ATOM 1410 C CA . ARG A 1 174 ? -13.005 -8.575 5.055 1.00 90.50 174 ARG A CA 1
ATOM 1411 C C . ARG A 1 174 ? -13.281 -9.432 6.294 1.00 90.50 174 ARG A C 1
ATOM 1413 O O . ARG A 1 174 ? -12.765 -9.135 7.369 1.00 90.50 174 ARG A O 1
ATOM 1420 N N . ASP A 1 175 ? -13.964 -10.565 6.123 1.00 90.19 175 ASP A N 1
ATOM 1421 C CA . ASP A 1 175 ? -14.283 -11.502 7.218 1.00 90.19 175 ASP A CA 1
ATOM 1422 C C . ASP A 1 175 ? -13.044 -12.178 7.825 1.00 90.19 175 ASP A C 1
ATOM 1424 O O . ASP A 1 175 ? -13.085 -12.716 8.930 1.00 90.19 175 ASP A O 1
ATOM 1428 N N . ARG A 1 176 ? -11.918 -12.159 7.105 1.00 92.06 176 ARG A N 1
ATOM 1429 C CA . ARG A 1 176 ? -10.627 -12.655 7.595 1.00 92.06 176 ARG A CA 1
ATOM 1430 C C . ARG A 1 176 ? -9.796 -11.567 8.272 1.00 92.06 176 ARG A C 1
ATOM 1432 O O . ARG A 1 176 ? -8.696 -11.855 8.731 1.00 92.06 176 ARG A O 1
ATOM 1439 N N . GLY A 1 177 ? -10.313 -10.344 8.372 1.00 93.81 177 GLY A N 1
ATOM 1440 C CA . GLY A 1 177 ? -9.689 -9.235 9.087 1.00 93.81 177 GLY A CA 1
ATOM 1441 C C . GLY A 1 177 ? -8.794 -8.336 8.235 1.00 93.81 177 GLY A C 1
ATOM 1442 O O . GLY A 1 177 ? -7.984 -7.615 8.808 1.00 93.81 177 GLY A O 1
ATOM 1443 N N . ILE A 1 178 ? -8.911 -8.370 6.903 1.00 97.31 178 ILE A N 1
ATOM 1444 C CA . ILE A 1 178 ? -8.295 -7.371 6.016 1.00 97.31 178 ILE A CA 1
ATOM 1445 C C . ILE A 1 178 ? -9.415 -6.551 5.381 1.00 97.31 178 ILE A C 1
ATOM 1447 O O . ILE 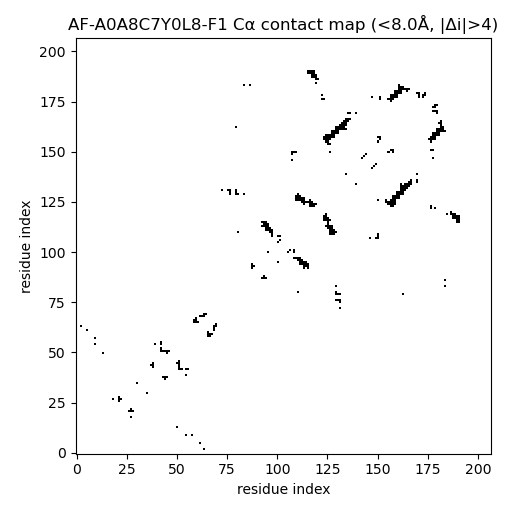A 1 178 ? -10.088 -7.033 4.474 1.00 97.31 178 ILE A O 1
ATOM 1451 N N . LEU A 1 179 ? -9.615 -5.330 5.873 1.00 97.12 179 LEU A N 1
ATOM 1452 C CA . LEU A 1 179 ? -10.617 -4.397 5.362 1.00 97.12 179 LEU A CA 1
ATOM 1453 C C . LEU A 1 179 ? -10.005 -3.502 4.280 1.00 97.12 179 LEU A C 1
ATOM 1455 O O . LEU A 1 179 ? -8.910 -2.973 4.480 1.00 97.12 179 LEU A O 1
ATOM 1459 N N . LEU A 1 180 ? -10.711 -3.290 3.166 1.00 97.81 180 LEU A N 1
ATOM 1460 C CA . LEU A 1 180 ? -10.303 -2.344 2.121 1.00 97.81 180 LEU A CA 1
ATOM 1461 C C . LEU A 1 180 ? -11.183 -1.089 2.112 1.00 97.81 180 LEU A C 1
ATOM 1463 O O . LEU A 1 180 ? -12.411 -1.169 2.167 1.00 97.81 180 LEU A O 1
ATOM 1467 N N . LYS A 1 181 ? -10.557 0.086 1.992 1.00 97.56 181 LYS A N 1
ATOM 1468 C CA . LYS A 1 181 ? -11.237 1.374 1.775 1.00 97.56 181 LYS A CA 1
ATOM 1469 C C . LYS A 1 181 ? -10.533 2.165 0.677 1.00 97.56 181 LYS A C 1
ATOM 1471 O O . LYS A 1 181 ? -9.349 1.977 0.423 1.00 97.56 181 LYS A O 1
ATOM 1476 N N . ASP A 1 182 ? -11.259 3.067 0.032 1.00 96.88 182 ASP A N 1
ATOM 1477 C CA . ASP A 1 182 ? -10.726 4.006 -0.965 1.00 96.88 182 ASP A CA 1
ATOM 1478 C C . ASP A 1 182 ? -10.432 5.401 -0.382 1.00 96.88 182 ASP A C 1
ATOM 1480 O O . ASP A 1 182 ? -9.858 6.267 -1.039 1.00 96.88 182 ASP A O 1
ATOM 1484 N N . CYS A 1 183 ? -10.799 5.616 0.881 1.00 96.62 183 CYS A N 1
ATOM 1485 C CA . CYS A 1 183 ? -10.574 6.846 1.620 1.00 96.62 183 CYS A CA 1
ATOM 1486 C C . CYS A 1 183 ? -10.450 6.570 3.125 1.00 96.62 183 CYS A C 1
ATOM 1488 O O . CYS A 1 183 ? -10.818 5.503 3.624 1.00 96.62 183 CYS A O 1
ATOM 1490 N N . PHE A 1 184 ? -9.936 7.554 3.865 1.00 96.94 184 PHE A N 1
ATOM 1491 C CA . PHE A 1 184 ? -9.869 7.474 5.323 1.00 96.94 184 PHE A CA 1
ATOM 1492 C C . PHE A 1 184 ? -11.283 7.416 5.932 1.00 96.94 184 PHE A C 1
ATOM 1494 O O . PHE A 1 184 ? -12.104 8.285 5.614 1.00 96.94 184 PHE A O 1
ATOM 1501 N N . PRO A 1 185 ? -11.581 6.437 6.807 1.00 95.12 185 PRO A N 1
ATOM 1502 C CA . PRO A 1 185 ? -12.929 6.223 7.315 1.00 95.12 185 PRO A CA 1
ATOM 1503 C C . PRO A 1 185 ? -13.410 7.400 8.163 1.00 95.12 185 PRO A C 1
ATOM 1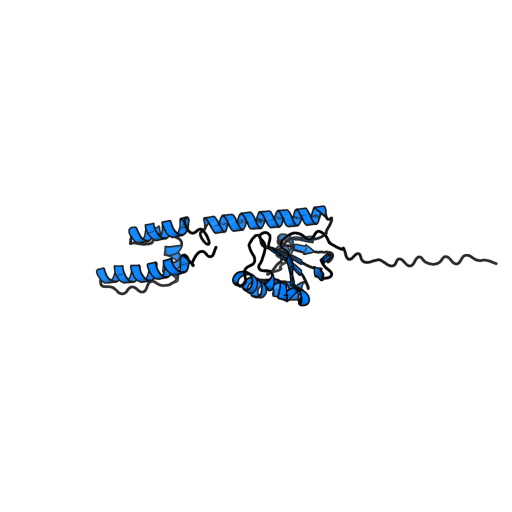505 O O . PRO A 1 185 ? -12.682 7.960 8.986 1.00 95.12 185 PRO A O 1
ATOM 1508 N N . THR A 1 186 ? -14.667 7.788 7.969 1.00 91.12 186 THR A N 1
ATOM 1509 C CA . THR A 1 186 ? -15.286 8.868 8.744 1.00 91.12 186 THR A CA 1
ATOM 1510 C C . THR A 1 186 ? -15.970 8.353 10.004 1.00 91.12 186 THR A C 1
ATOM 1512 O O . THR A 1 186 ? -15.987 9.066 11.006 1.00 91.12 186 THR A O 1
ATOM 1515 N N . ASP A 1 187 ? -16.480 7.126 9.946 1.00 91.19 187 ASP A N 1
ATOM 1516 C CA . ASP A 1 187 ? -17.252 6.383 10.943 1.00 91.19 187 ASP A CA 1
ATOM 1517 C C . ASP A 1 187 ? -16.355 5.594 11.911 1.00 91.19 187 ASP A C 1
ATOM 1519 O O . ASP A 1 187 ? -16.511 4.394 12.113 1.00 91.19 187 ASP A O 1
ATOM 1523 N N . ILE A 1 188 ? -15.379 6.276 12.510 1.00 93.06 188 ILE A N 1
ATOM 1524 C CA . ILE A 1 188 ? -14.454 5.656 13.462 1.00 93.06 188 ILE A CA 1
ATOM 1525 C C . ILE A 1 188 ? -15.084 5.615 14.855 1.00 93.06 188 ILE A C 1
ATOM 1527 O O . ILE A 1 188 ? -15.476 6.652 15.393 1.00 93.06 188 ILE A O 1
ATOM 1531 N N . VAL A 1 189 ? -15.104 4.430 15.466 1.00 92.56 189 VAL A N 1
ATOM 1532 C CA . VAL A 1 189 ? -15.469 4.242 16.875 1.00 92.56 189 VAL A CA 1
ATOM 1533 C C . VAL A 1 189 ? -14.229 3.838 17.668 1.00 92.56 189 VAL A C 1
ATOM 1535 O O . VAL A 1 189 ? -13.614 2.806 17.400 1.00 92.56 189 VAL A O 1
ATOM 1538 N N . THR A 1 190 ? -13.862 4.644 18.663 1.00 86.81 190 THR A N 1
ATOM 1539 C CA . THR A 1 190 ? -12.743 4.338 19.563 1.00 86.81 190 THR A CA 1
ATOM 1540 C C . THR A 1 190 ? -13.180 3.332 20.620 1.00 86.81 190 THR A C 1
ATOM 1542 O O . THR A 1 190 ? -14.181 3.534 21.311 1.00 86.81 190 THR A O 1
ATOM 1545 N N . LEU A 1 191 ? -12.407 2.259 20.784 1.00 78.06 191 LEU A N 1
ATOM 1546 C CA . LEU A 1 191 ? -12.620 1.276 21.841 1.00 78.06 191 LEU A CA 1
ATOM 1547 C C . LEU A 1 191 ? -12.044 1.818 23.155 1.00 78.06 191 LEU A C 1
ATOM 1549 O O . LEU A 1 191 ? -10.941 1.473 23.571 1.00 78.06 191 LEU A O 1
ATOM 1553 N N . CYS A 1 192 ? -12.766 2.725 23.807 1.00 67.69 192 CYS A N 1
ATOM 1554 C CA . CYS A 1 192 ? -12.389 3.187 25.138 1.00 67.69 192 CYS A CA 1
ATOM 1555 C C . CYS A 1 192 ? -12.584 2.031 26.132 1.00 67.69 192 CYS A C 1
ATOM 1557 O O . CYS A 1 192 ? -13.700 1.529 26.279 1.00 67.69 192 CYS A O 1
ATOM 1559 N N . HIS A 1 193 ? -11.540 1.631 26.863 1.00 52.66 193 HIS A N 1
ATOM 1560 C CA . HIS A 1 193 ? -11.733 0.829 28.070 1.00 52.66 193 HIS A CA 1
ATOM 1561 C C . HIS A 1 193 ? -12.551 1.667 29.058 1.00 52.66 193 HIS A C 1
ATOM 1563 O O . HIS A 1 193 ? -12.039 2.620 29.643 1.00 52.66 193 HIS A O 1
ATOM 1569 N N . ALA A 1 194 ? -13.824 1.320 29.252 1.00 43.06 194 ALA A N 1
ATOM 1570 C CA . ALA A 1 194 ? -14.566 1.776 30.414 1.00 43.06 194 ALA A CA 1
ATOM 1571 C C . ALA A 1 194 ? -13.870 1.183 31.645 1.00 43.06 194 ALA A C 1
ATOM 1573 O O . ALA A 1 194 ? -14.048 0.011 31.981 1.00 43.06 194 ALA A O 1
ATOM 1574 N N . THR A 1 195 ? -13.015 1.967 32.294 1.00 39.88 195 THR A N 1
ATOM 1575 C CA . THR A 1 195 ? -12.556 1.652 33.638 1.00 39.88 195 THR A CA 1
ATOM 1576 C C . THR A 1 195 ? -13.783 1.738 34.539 1.00 39.88 195 THR A C 1
ATOM 1578 O O . THR A 1 195 ? -14.258 2.819 34.876 1.00 39.88 195 THR A O 1
ATOM 1581 N N . HIS A 1 196 ? -14.346 0.585 34.899 1.00 43.59 196 HIS A N 1
ATOM 1582 C CA . HIS A 1 196 ? -15.304 0.493 35.993 1.00 43.59 196 HIS A CA 1
ATOM 1583 C C . HIS A 1 196 ? -14.588 0.943 37.275 1.00 43.59 196 HIS A C 1
ATOM 1585 O O . HIS A 1 196 ? -13.965 0.144 37.970 1.00 43.59 196 HIS A O 1
ATOM 1591 N N . GLN A 1 197 ? -14.651 2.235 37.590 1.00 40.91 197 GLN A N 1
ATOM 1592 C CA . GLN A 1 197 ? -14.421 2.706 38.946 1.00 40.91 197 GLN A CA 1
ATOM 1593 C C . GLN A 1 197 ? -15.674 2.350 39.744 1.00 40.91 197 GLN A C 1
ATOM 1595 O O . GLN A 1 197 ? -16.661 3.080 39.746 1.00 40.91 197 GLN A O 1
ATOM 1600 N N . GLN A 1 198 ? -15.654 1.180 40.383 1.00 42.09 198 GLN A N 1
ATOM 1601 C CA . GLN A 1 198 ? -16.509 0.940 41.537 1.00 42.09 198 GLN A CA 1
ATOM 1602 C C . GLN A 1 198 ? -16.071 1.924 42.624 1.00 42.09 198 GLN A C 1
ATOM 1604 O O . GLN A 1 198 ? -15.012 1.777 43.231 1.00 42.09 198 GLN A O 1
ATOM 1609 N N . SER A 1 199 ? -16.867 2.970 42.819 1.00 35.44 199 SER A N 1
ATOM 1610 C CA . SER A 1 199 ? -16.815 3.813 44.007 1.00 35.44 199 SER A CA 1
ATOM 1611 C C . SER A 1 199 ? -17.070 2.940 45.243 1.00 35.44 199 SER A C 1
ATOM 1613 O O . SER A 1 199 ? -18.060 2.204 45.240 1.00 35.44 199 SER A O 1
ATOM 1615 N N . PRO A 1 200 ? -16.232 2.993 46.294 1.00 46.25 200 PRO A N 1
ATOM 1616 C CA . PRO A 1 200 ? -16.551 2.326 47.543 1.00 46.25 200 PRO A CA 1
ATOM 1617 C C . PRO A 1 200 ? -17.766 3.019 48.164 1.00 46.25 200 PRO A C 1
ATOM 1619 O O . PRO A 1 200 ? -17.765 4.226 48.402 1.00 46.25 200 PRO A O 1
ATOM 1622 N N . GLU A 1 201 ? -18.815 2.234 48.371 1.00 45.19 201 GLU A N 1
ATOM 1623 C CA . GLU A 1 201 ? -20.034 2.609 49.071 1.00 45.19 201 GLU A CA 1
ATOM 1624 C C . GLU A 1 201 ? -19.673 2.981 50.517 1.00 45.19 201 GLU A C 1
ATOM 1626 O O . GLU A 1 201 ? -19.279 2.141 51.329 1.00 45.19 201 GLU A O 1
ATOM 1631 N N . SER A 1 202 ? -19.746 4.273 50.830 1.00 45.44 202 SER A N 1
ATOM 1632 C CA . SER A 1 202 ? -19.654 4.784 52.191 1.00 45.44 202 SER A CA 1
ATOM 1633 C C . SER A 1 202 ? -20.865 4.289 52.977 1.00 45.44 202 SER A C 1
ATOM 1635 O O . SER A 1 202 ? -21.965 4.820 52.829 1.00 45.44 202 SER A O 1
ATOM 1637 N N . THR A 1 203 ? -20.672 3.274 53.818 1.00 49.22 203 THR A N 1
ATOM 1638 C CA . THR A 1 203 ? -21.652 2.937 54.853 1.00 49.22 203 THR A CA 1
ATOM 1639 C C . THR A 1 203 ? -21.484 3.930 56.003 1.00 49.22 203 THR A C 1
ATOM 1641 O O . THR A 1 203 ? -20.654 3.740 56.890 1.00 49.22 203 THR A O 1
ATOM 1644 N N . GLU A 1 204 ? -22.247 5.020 55.955 1.00 48.31 204 GLU A N 1
ATOM 1645 C CA . GLU A 1 204 ? -22.599 5.811 57.134 1.00 48.31 204 GLU A CA 1
ATOM 1646 C C . GLU A 1 204 ? -23.912 5.281 57.727 1.00 48.31 204 GLU A C 1
ATOM 1648 O O . GLU A 1 204 ? -24.896 5.077 57.018 1.00 48.31 204 GLU A O 1
ATOM 1653 N N . GLY A 1 205 ? -23.916 5.091 59.046 1.00 45.03 205 GLY A N 1
ATOM 1654 C CA . GLY A 1 205 ? -25.068 4.713 59.866 1.00 45.03 20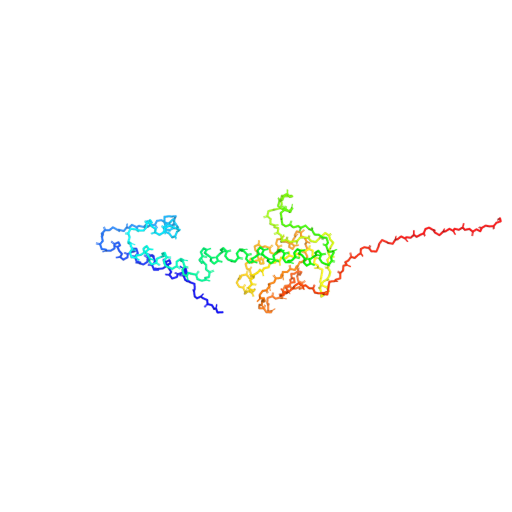5 GLY A CA 1
ATOM 1655 C C . GLY A 1 205 ? -24.624 3.690 60.914 1.00 45.03 205 GLY A C 1
ATOM 1656 O O . GLY A 1 205 ? -24.228 2.591 60.560 1.00 45.03 205 GLY A O 1
ATOM 1657 N N . GLY A 1 206 ? -24.583 3.957 62.213 1.00 47.44 206 GLY A N 1
ATOM 1658 C CA . GLY A 1 206 ? -25.284 4.961 62.999 1.00 47.44 206 GLY A CA 1
ATOM 1659 C C . GLY A 1 206 ? -25.894 4.234 64.198 1.00 47.44 206 GLY A C 1
ATOM 1660 O O . GLY A 1 206 ? -26.779 3.410 63.992 1.00 47.44 206 GLY A O 1
ATOM 1661 N N . GLN A 1 207 ? -25.425 4.612 65.395 1.00 39.94 207 GLN A N 1
ATOM 1662 C CA . GLN A 1 207 ? -25.800 4.165 66.754 1.00 39.94 207 GLN A CA 1
ATOM 1663 C C . GLN A 1 207 ? -25.130 2.898 67.295 1.00 39.94 207 GLN A C 1
ATOM 1665 O O . GLN A 1 207 ? -25.306 1.804 66.725 1.00 39.94 207 GLN A O 1
#

InterPro domains:
  IPR029404 CDAN1-interacting nuclease 1 [PF14811] (48-184)
  IPR029404 CDAN1-interacting nuclease 1 [PTHR31661] (27-196)

Sequence (207 aa):
MRCPNSRGNITLFLHCRLHCTGARYGSEYEVSKPVLNSMLKDPSLIPDQVLAKNIYQCTINDCCYGPLVDCIKHAIGEEHEVLLRDKLKERNLSFLDENKLRTMGYDKTPDIILEVPIAVEGHIVHWIESKASFGDDHSHRTYLNEQFWSYWNRFGPGLVIYWYGFIGELDCQRDRGILLKDCFPTDIVTLCHATHQQSPESTEGGQ

Solvent-accessible surface area (backbone atoms only — not comparable to full-atom values): 12105 Å² total; per-residue (Å²): 131,86,74,74,65,61,65,63,54,48,54,52,47,50,54,54,49,54,55,56,55,30,72,77,64,87,47,95,73,86,76,48,71,69,58,53,54,48,34,71,76,39,32,84,73,38,87,53,61,70,57,20,50,50,51,47,51,49,44,76,65,30,85,79,81,9,71,68,41,50,53,50,52,49,55,49,32,55,52,46,47,52,51,48,54,50,56,35,53,77,68,71,52,56,67,45,46,38,71,59,43,47,73,73,68,47,93,77,70,55,55,30,38,39,77,62,46,33,30,46,93,89,40,63,30,25,33,40,35,74,40,67,41,63,41,44,75,69,62,46,54,48,42,42,72,76,42,50,53,61,46,35,78,73,61,41,30,24,37,38,29,20,60,66,29,60,54,75,81,68,52,72,41,38,94,79,33,44,37,69,39,48,57,86,79,85,70,67,42,75,69,71,80,80,75,80,75,78,72,83,80,81,85,80,84,84,136

Radius of gyration: 26.2 Å; Cα contacts (8 Å, |Δi|>4): 239; chains: 1; bounding box: 57×32×106 Å

Mean predicted aligned error: 11.63 Å

Secondary structure (DSSP, 8-state):
-----HHHHHHHHHHHHHHHHHTTTT------HHHHHHHHH-GGG-S-HHHHHHHHHHHHH-TTTSHHHHHHHHHHHHHHHHHHHHHHHHTT--EEEHHHHHHTT-SS--SEEEEEEEEETTEEEEEEEEE-S-B-HHHHHHHIIIIIHHHHHHH-SEEEEETT-B-GGGGGGGGGTEEEESS--S-EEE-----------------

Organism: NCBI:txid183150